Protein AF-A8G171-F1 (afdb_monomer_lite)

Sequence (192 aa):
MLGGDRKSQQGKEIKLNYDEIKEFIAPALIIIGWGILFLNAEKTATRNETRALCDKCIKSLEEIMKLVSNQHLTKPKRKSKAKLSQFIEQSISFHLTSIEINSKYIERKSCKTFVKQDNILELRQKSGQPDGYDDIQDLTLDMIEGIESSYTEKFGSTWYFLIPFPIQVTFWVSLWLLIYFYLGNKLYPFVT

Secondary structure (DSSP, 8-state):
---SHHHHHHHHHHHHHHHHHHHHHHHHHHHHHHHHHHHHHHHHHHHHHHHHHHHHHHHHHHHHHHHHHHHHH----HHHHHHHHHHHHHHHHHHHHHHHHHHHHHHHHHSS-SS-HHHHHHHHHHHT-TT-HHHHHHHHHHHHHHHHHHHHHHH--GGGTSS-HHHHHHHHHHHHHHHHHHHHHHH-----

Foldseek 3Di:
DPDPVPVVVVVVVLVVVVVVVCVPVVVVLVVVLVVVVVVVVLVVVLLVVLVVLLVLLLVLLVVLLVLLVVVVVDDDDPVVVVVSLVVSLVSNVVSLVSNVVSQVVSCVSLVDRQADVVLSVVLNVLSNPPPSSVVSNVSSVVSNVSNVVRSCVSPVPCPVVPAPPVRVSVVSVVVVVVVVVVVVCVSPVDDD

pLDDT: mean 74.3, std 13.35, range [39.47, 92.5]

Organism: Shewanella sediminis (strain HAW-EB3) (NCBI:txid425104)

Radius of gyration: 31.64 Å; chains: 1; bounding box: 68×25×104 Å

Structure (mmCIF, N/CA/C/O backbone):
data_AF-A8G171-F1
#
_entry.id   AF-A8G171-F1
#
loop_
_atom_site.group_PDB
_atom_site.id
_atom_site.type_symbol
_atom_site.label_atom_id
_atom_site.label_alt_id
_atom_site.label_comp_id
_atom_site.label_asym_id
_atom_site.label_entity_id
_atom_site.label_seq_id
_atom_site.pdbx_PDB_ins_code
_atom_site.Cartn_x
_atom_site.Cartn_y
_atom_site.Cartn_z
_atom_site.occupancy
_atom_site.B_iso_o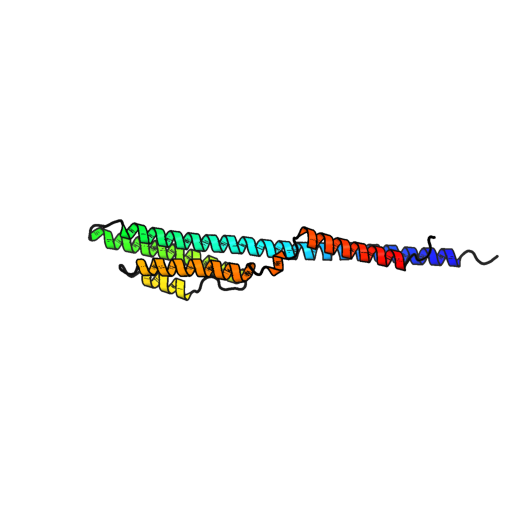r_equiv
_atom_site.auth_seq_id
_atom_site.auth_comp_id
_atom_site.auth_asym_id
_atom_site.auth_atom_id
_atom_site.pdbx_PDB_model_num
ATOM 1 N N . MET A 1 1 ? 45.429 5.996 -67.081 1.00 45.97 1 MET A N 1
ATOM 2 C CA . MET A 1 1 ? 45.492 6.091 -65.606 1.00 45.97 1 MET A CA 1
ATOM 3 C C . MET A 1 1 ? 44.344 6.970 -65.110 1.00 45.97 1 MET A C 1
ATOM 5 O O . MET A 1 1 ? 44.538 8.159 -64.953 1.00 45.97 1 MET A O 1
ATOM 9 N N . LEU A 1 2 ? 43.137 6.428 -64.931 1.00 52.00 2 LEU A N 1
ATOM 10 C CA . LEU A 1 2 ? 41.987 7.152 -64.356 1.00 52.00 2 LEU A CA 1
ATOM 11 C C . LEU A 1 2 ? 41.124 6.131 -63.600 1.00 52.00 2 LEU A C 1
ATOM 13 O O . LEU A 1 2 ? 40.151 5.611 -64.131 1.00 52.00 2 LEU A O 1
ATOM 17 N N . GLY A 1 3 ? 41.549 5.752 -62.395 1.00 47.69 3 GLY A N 1
ATOM 18 C CA . GLY A 1 3 ? 40.851 4.734 -61.594 1.00 47.69 3 GLY A CA 1
ATOM 19 C C . GLY A 1 3 ? 40.993 4.882 -60.077 1.00 47.69 3 GLY A C 1
ATOM 20 O O . GLY A 1 3 ? 40.512 4.019 -59.351 1.00 47.69 3 GLY A O 1
ATOM 21 N N . GLY A 1 4 ? 41.644 5.947 -59.591 1.00 51.09 4 GLY A N 1
ATOM 22 C CA . GLY A 1 4 ? 41.979 6.113 -58.170 1.00 51.09 4 GLY A CA 1
ATOM 23 C C . GLY A 1 4 ? 40.910 6.795 -57.307 1.00 51.09 4 GLY A C 1
ATOM 24 O O . GLY A 1 4 ? 40.805 6.480 -56.126 1.00 51.09 4 GLY A O 1
ATOM 25 N N . ASP A 1 5 ? 40.078 7.678 -57.869 1.00 55.09 5 ASP A N 1
ATOM 26 C CA . ASP A 1 5 ? 39.307 8.616 -57.032 1.00 55.09 5 ASP A CA 1
ATOM 27 C C . ASP A 1 5 ? 37.925 8.127 -56.580 1.00 55.09 5 ASP A C 1
ATOM 29 O O . ASP A 1 5 ? 37.478 8.477 -55.487 1.00 55.09 5 ASP A O 1
ATOM 33 N N . ARG A 1 6 ? 37.252 7.250 -57.341 1.00 50.81 6 ARG A N 1
ATOM 34 C CA . ARG A 1 6 ? 35.887 6.807 -56.978 1.00 50.81 6 ARG A CA 1
ATOM 35 C C . ARG A 1 6 ? 35.844 5.946 -55.713 1.00 50.81 6 ARG A C 1
ATOM 37 O O . ARG A 1 6 ? 34.914 6.081 -54.926 1.00 50.81 6 ARG A O 1
ATOM 44 N N . LYS A 1 7 ? 36.860 5.104 -55.476 1.00 51.41 7 LYS A N 1
ATOM 45 C CA . LYS A 1 7 ? 36.943 4.284 -54.250 1.00 51.41 7 LYS A CA 1
ATOM 46 C C . LYS A 1 7 ? 37.240 5.129 -53.003 1.00 51.41 7 LYS A C 1
ATOM 48 O O . LYS A 1 7 ? 36.746 4.814 -51.926 1.00 51.41 7 LYS A O 1
ATOM 53 N N . SER A 1 8 ? 38.007 6.212 -53.155 1.00 52.88 8 SER A N 1
ATOM 54 C CA . SER A 1 8 ? 38.337 7.150 -52.071 1.00 52.88 8 SER A CA 1
ATOM 55 C C . SER A 1 8 ? 37.134 8.012 -51.670 1.00 52.88 8 SER A C 1
ATOM 57 O O . SER A 1 8 ? 36.880 8.202 -50.481 1.00 52.88 8 SER A O 1
ATOM 59 N N . GLN A 1 9 ? 36.344 8.474 -52.647 1.00 53.41 9 GLN A N 1
ATOM 60 C CA . GLN A 1 9 ? 35.120 9.238 -52.387 1.00 53.41 9 GLN A CA 1
ATOM 61 C C . GLN A 1 9 ? 34.000 8.374 -51.793 1.00 53.41 9 GLN A C 1
ATOM 63 O O . GLN A 1 9 ? 33.434 8.770 -50.779 1.00 53.41 9 GLN A O 1
ATOM 68 N N . GLN A 1 10 ? 33.764 7.158 -52.307 1.00 53.03 10 GLN A N 1
ATOM 69 C CA . GLN A 1 10 ? 32.797 6.230 -51.698 1.00 53.03 10 GLN A CA 1
ATOM 70 C C . GLN A 1 10 ? 33.180 5.843 -50.262 1.00 53.03 10 GLN A C 1
ATOM 72 O O . GLN A 1 10 ? 32.325 5.823 -49.383 1.00 53.03 10 GLN A O 1
ATOM 77 N N . GLY A 1 11 ? 34.464 5.586 -49.985 1.00 52.44 11 GLY A N 1
ATOM 78 C CA . GLY A 1 11 ? 34.927 5.285 -48.625 1.00 52.44 11 GLY A CA 1
ATOM 79 C C . GLY A 1 11 ? 34.797 6.463 -47.649 1.00 52.44 11 GLY A C 1
ATOM 80 O O . GLY A 1 11 ? 34.595 6.244 -46.455 1.00 52.44 11 GLY A O 1
ATOM 81 N N . LYS A 1 12 ? 34.889 7.707 -48.140 1.00 54.50 12 LYS A N 1
ATOM 82 C CA . LYS A 1 12 ? 34.676 8.922 -47.338 1.00 54.50 12 LYS A CA 1
ATOM 83 C C . LYS A 1 12 ? 33.196 9.218 -47.101 1.00 54.50 12 LYS A C 1
ATOM 85 O O . LYS A 1 12 ? 32.850 9.525 -45.968 1.00 54.50 12 LYS A O 1
ATOM 90 N N . GLU A 1 13 ? 32.335 9.075 -48.108 1.00 54.38 13 GLU A N 1
ATOM 91 C CA . GLU A 1 13 ? 30.882 9.273 -47.960 1.00 54.38 13 GLU A CA 1
ATOM 92 C C . GLU A 1 13 ? 30.247 8.229 -47.031 1.00 54.38 13 GLU A C 1
ATOM 94 O O . GLU A 1 13 ? 29.431 8.577 -46.182 1.00 54.38 13 GLU A O 1
ATOM 99 N N . ILE A 1 14 ? 30.670 6.961 -47.119 1.00 57.12 14 ILE A N 1
ATOM 100 C CA . ILE A 1 14 ? 30.183 5.897 -46.224 1.00 57.12 14 ILE A CA 1
ATOM 101 C C . ILE A 1 14 ? 30.650 6.133 -44.777 1.00 57.12 14 ILE A C 1
ATOM 103 O O . ILE A 1 14 ? 29.886 5.895 -43.843 1.00 57.12 14 ILE A O 1
ATOM 107 N N . LYS A 1 15 ? 31.880 6.632 -44.573 1.00 54.62 15 LYS A N 1
ATOM 108 C CA . LYS A 1 15 ? 32.378 7.002 -43.236 1.00 54.62 15 LYS A CA 1
ATOM 109 C C . LYS A 1 15 ? 31.647 8.209 -42.646 1.00 54.62 15 LYS A C 1
ATOM 111 O O . LYS A 1 15 ? 31.277 8.142 -41.481 1.00 54.62 15 LYS A O 1
ATOM 116 N N . LEU A 1 16 ? 31.407 9.259 -43.438 1.00 55.91 16 LEU A N 1
ATOM 117 C CA . LEU A 1 16 ? 30.698 10.460 -42.974 1.00 55.91 16 LEU A CA 1
ATOM 118 C C . LEU A 1 16 ? 29.277 10.121 -42.498 1.00 55.91 16 LEU A C 1
ATOM 120 O O . LEU A 1 16 ? 28.868 10.524 -41.417 1.00 55.91 16 LEU A O 1
ATOM 124 N N . ASN A 1 17 ? 28.565 9.300 -43.272 1.00 61.34 17 ASN A N 1
ATOM 125 C CA . ASN A 1 17 ? 27.198 8.889 -42.956 1.00 61.34 17 ASN A CA 1
ATOM 126 C C . ASN A 1 17 ? 27.141 7.982 -41.704 1.00 61.34 17 ASN A C 1
ATOM 128 O O . ASN A 1 17 ? 26.194 8.032 -40.927 1.00 61.34 17 ASN A O 1
ATOM 132 N N . TYR A 1 18 ? 28.179 7.172 -41.458 1.00 58.66 18 TYR A N 1
ATOM 133 C CA . TYR A 1 18 ? 28.278 6.353 -40.245 1.00 58.66 18 TYR A CA 1
ATOM 134 C C . TYR A 1 18 ? 28.511 7.185 -38.981 1.00 58.66 18 TYR A C 1
ATOM 136 O O . TYR A 1 18 ? 27.894 6.897 -37.955 1.00 58.66 18 TYR A O 1
ATOM 144 N N . ASP A 1 19 ? 29.385 8.191 -39.039 1.00 63.91 19 ASP A N 1
ATOM 145 C CA . ASP A 1 19 ? 29.657 9.048 -37.885 1.00 63.91 19 ASP A CA 1
ATOM 146 C C . ASP A 1 19 ? 28.405 9.859 -37.508 1.00 63.91 19 ASP A C 1
ATOM 148 O O . ASP A 1 19 ? 28.035 9.882 -36.336 1.00 63.91 19 ASP A O 1
ATOM 152 N N . GLU A 1 20 ? 27.653 10.364 -38.493 1.00 64.56 20 GLU A N 1
ATOM 153 C CA . GLU A 1 20 ? 26.364 11.042 -38.274 1.00 64.56 20 GLU A CA 1
ATOM 154 C C . GLU A 1 20 ? 25.289 10.103 -37.690 1.00 64.56 20 GLU A C 1
ATOM 156 O O . GLU A 1 20 ? 24.604 10.442 -36.721 1.00 64.56 20 GLU A O 1
ATOM 161 N N . ILE A 1 21 ? 25.159 8.881 -38.221 1.00 63.94 21 ILE A N 1
ATOM 162 C CA . ILE A 1 21 ? 24.212 7.880 -37.705 1.00 63.94 21 ILE A CA 1
ATOM 163 C C . ILE A 1 21 ? 24.594 7.447 -36.281 1.00 63.94 21 ILE A C 1
ATOM 165 O O . ILE A 1 21 ? 23.722 7.282 -35.427 1.00 63.94 21 ILE A O 1
ATOM 169 N N . LYS A 1 22 ? 25.886 7.274 -35.990 1.00 63.81 22 LYS A N 1
ATOM 170 C CA . LYS A 1 22 ? 26.386 6.906 -34.660 1.00 63.81 22 LYS A CA 1
ATOM 171 C C . LYS A 1 22 ? 26.159 8.028 -33.647 1.00 63.81 22 LYS A C 1
ATOM 173 O O . LYS A 1 22 ? 25.757 7.739 -32.517 1.00 63.81 22 LYS A O 1
ATOM 178 N N . GLU A 1 23 ? 26.368 9.278 -34.053 1.00 71.12 23 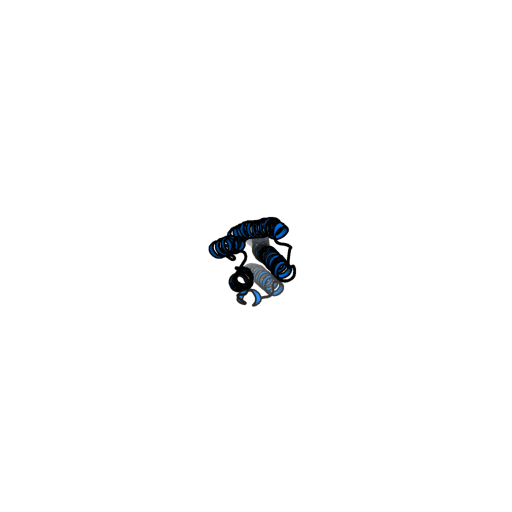GLU A N 1
ATOM 179 C CA . GLU A 1 23 ? 26.082 10.464 -33.243 1.00 71.12 23 GLU A CA 1
ATOM 180 C C . GLU A 1 23 ? 24.593 10.619 -32.929 1.00 71.12 23 GLU A C 1
ATOM 182 O O . GLU A 1 23 ? 24.265 11.148 -31.874 1.00 71.12 23 GLU A O 1
ATOM 187 N N . PHE A 1 24 ? 23.689 10.105 -33.770 1.00 69.94 24 PHE A N 1
ATOM 188 C CA . PHE A 1 24 ? 22.246 10.182 -33.521 1.00 69.94 24 PHE A CA 1
ATOM 189 C C . PHE A 1 24 ? 21.679 8.968 -32.775 1.00 69.94 24 PHE A C 1
ATOM 191 O O . PHE A 1 24 ? 20.837 9.101 -31.881 1.00 69.94 24 PHE A O 1
ATOM 198 N N . ILE A 1 25 ? 22.150 7.765 -33.112 1.00 72.56 25 ILE A N 1
ATOM 199 C CA . ILE A 1 25 ? 21.674 6.519 -32.507 1.00 72.56 25 ILE A CA 1
ATOM 200 C C . ILE A 1 25 ? 22.140 6.418 -31.055 1.00 72.56 25 ILE A C 1
ATOM 202 O O . ILE A 1 25 ? 21.338 6.068 -30.193 1.00 72.56 25 ILE A O 1
ATOM 206 N N . ALA A 1 26 ? 23.399 6.742 -30.744 1.00 70.06 26 ALA A N 1
ATOM 207 C CA . ALA A 1 26 ? 23.907 6.570 -29.383 1.00 70.06 26 ALA A CA 1
ATOM 208 C C . ALA A 1 26 ? 23.136 7.411 -28.334 1.00 70.06 26 ALA A C 1
ATOM 210 O O . ALA A 1 26 ? 22.714 6.834 -27.329 1.00 70.06 26 ALA A O 1
ATOM 211 N N . PRO A 1 27 ? 22.842 8.710 -28.547 1.00 76.94 27 PRO A N 1
ATOM 212 C CA . PRO A 1 27 ? 22.003 9.488 -27.634 1.00 76.94 27 PRO A CA 1
ATOM 213 C C . PRO A 1 27 ? 20.561 8.984 -27.562 1.00 76.94 27 PRO A C 1
ATOM 215 O O . PRO A 1 27 ? 19.995 8.922 -26.471 1.00 76.94 27 PRO A O 1
ATOM 218 N N . ALA A 1 28 ? 19.967 8.574 -28.689 1.00 73.31 28 ALA A N 1
ATOM 219 C CA . ALA A 1 28 ? 18.609 8.031 -28.706 1.00 73.31 28 ALA A CA 1
ATOM 220 C C . ALA A 1 28 ? 18.501 6.746 -27.866 1.00 73.31 28 ALA A C 1
ATOM 222 O O . ALA A 1 28 ? 17.562 6.581 -27.087 1.00 73.31 28 ALA A O 1
ATOM 223 N N . LEU A 1 29 ? 19.503 5.869 -27.956 1.00 71.00 29 LEU A N 1
ATOM 224 C CA . LEU A 1 29 ? 19.595 4.656 -27.146 1.00 71.00 29 LEU A CA 1
ATOM 225 C C . LEU A 1 29 ? 19.759 4.957 -25.659 1.00 71.00 29 LEU A C 1
ATOM 227 O O . LEU A 1 29 ? 19.143 4.289 -24.830 1.00 71.00 29 LEU A O 1
ATOM 231 N N . ILE A 1 30 ? 20.550 5.975 -25.317 1.00 77.88 30 ILE A N 1
ATOM 232 C CA . ILE A 1 30 ? 20.707 6.428 -23.933 1.00 77.88 30 ILE A CA 1
ATOM 233 C C . ILE A 1 30 ? 19.356 6.905 -23.388 1.00 77.88 30 ILE A C 1
ATOM 235 O O . ILE A 1 30 ? 18.944 6.457 -22.320 1.00 77.88 30 ILE A O 1
ATOM 239 N N . ILE A 1 31 ? 18.627 7.742 -24.133 1.00 79.88 31 ILE A N 1
ATOM 240 C CA . ILE A 1 31 ? 17.308 8.247 -23.721 1.00 79.88 31 ILE A CA 1
ATOM 241 C C . ILE A 1 31 ? 16.318 7.092 -23.512 1.00 79.88 31 ILE A C 1
ATOM 243 O O . ILE A 1 31 ? 15.641 7.044 -22.485 1.00 79.88 31 ILE A O 1
ATOM 247 N N . ILE A 1 32 ? 16.263 6.132 -24.441 1.00 76.94 32 ILE A N 1
ATOM 248 C CA . ILE A 1 32 ? 15.368 4.968 -24.336 1.00 76.94 32 ILE A CA 1
ATOM 249 C C . ILE A 1 32 ? 15.756 4.080 -23.144 1.00 76.94 32 ILE A C 1
ATOM 251 O O . ILE A 1 32 ? 14.887 3.674 -22.371 1.00 76.94 32 ILE A O 1
ATOM 255 N N . GLY A 1 33 ? 17.050 3.804 -22.960 1.00 74.62 33 GLY A N 1
ATOM 256 C CA . GLY A 1 33 ? 17.556 2.992 -21.853 1.00 74.62 33 GLY A CA 1
ATOM 257 C C . GLY A 1 33 ? 17.225 3.598 -20.489 1.00 74.62 33 GLY A C 1
ATOM 258 O O . GLY A 1 33 ? 16.696 2.906 -19.616 1.00 74.62 33 GLY A O 1
ATOM 259 N N . TRP A 1 34 ? 17.447 4.905 -20.325 1.00 80.56 34 TRP A N 1
ATOM 260 C CA . TRP A 1 34 ? 17.043 5.622 -19.117 1.00 80.56 34 TRP A CA 1
ATOM 261 C C . TRP A 1 34 ? 15.528 5.628 -18.939 1.00 80.56 34 TRP A C 1
ATOM 263 O O . TRP A 1 34 ? 15.067 5.389 -17.829 1.00 80.56 34 TRP A O 1
ATOM 273 N N . GLY A 1 35 ? 14.748 5.814 -20.007 1.00 74.94 35 GLY A N 1
ATOM 274 C CA . GLY A 1 35 ? 13.286 5.753 -19.944 1.00 74.94 35 GLY A CA 1
ATOM 275 C C . GLY A 1 35 ? 12.775 4.427 -19.373 1.00 74.94 35 GLY A C 1
ATOM 276 O O . GLY A 1 35 ? 11.935 4.419 -18.475 1.00 74.94 35 GLY A O 1
ATOM 277 N N . ILE A 1 36 ? 13.336 3.298 -19.816 1.00 76.69 36 ILE A N 1
ATOM 278 C CA . ILE A 1 36 ? 12.984 1.969 -19.291 1.00 76.69 36 ILE A CA 1
ATOM 279 C C . ILE A 1 36 ? 13.379 1.833 -17.813 1.00 76.69 36 ILE A C 1
ATOM 281 O O . ILE A 1 36 ? 12.602 1.303 -17.014 1.00 76.69 36 ILE A O 1
ATOM 285 N N . LEU A 1 37 ? 14.567 2.310 -17.427 1.00 77.06 37 LEU A N 1
ATOM 286 C CA . LEU A 1 37 ? 15.011 2.288 -16.030 1.00 77.06 37 LEU A CA 1
ATOM 287 C C . LEU A 1 37 ? 14.104 3.142 -15.134 1.00 77.06 37 LEU A C 1
ATOM 289 O O . LEU A 1 37 ? 13.674 2.662 -14.086 1.00 77.06 37 LEU A O 1
ATOM 293 N N . PHE A 1 38 ? 13.759 4.357 -15.566 1.00 79.06 38 PHE A N 1
ATOM 294 C CA . PHE A 1 38 ? 12.867 5.260 -14.839 1.00 79.06 38 PHE A CA 1
ATOM 295 C C . PHE A 1 38 ? 11.478 4.655 -14.646 1.00 79.06 38 PHE A C 1
ATOM 297 O O . PHE A 1 38 ? 10.998 4.617 -13.518 1.00 79.06 38 PHE A O 1
ATOM 304 N N . LEU A 1 39 ? 10.869 4.093 -15.695 1.00 74.75 39 LEU A N 1
ATOM 305 C CA . LEU A 1 39 ? 9.547 3.463 -15.592 1.00 74.75 39 LEU A CA 1
ATOM 306 C C . LEU A 1 39 ? 9.530 2.288 -14.602 1.00 74.75 39 LEU A C 1
ATOM 308 O O . LEU A 1 39 ? 8.544 2.076 -13.896 1.00 74.75 39 LEU A O 1
ATOM 312 N N . ASN A 1 40 ? 10.608 1.506 -14.536 1.00 75.19 40 ASN A N 1
ATOM 313 C CA . ASN A 1 40 ? 10.711 0.392 -13.590 1.00 75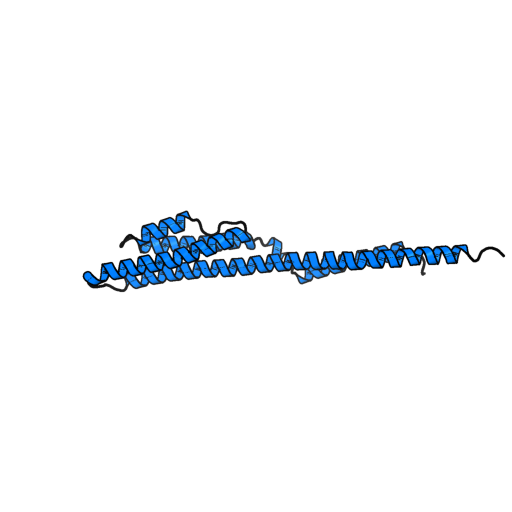.19 40 ASN A CA 1
ATOM 314 C C . ASN A 1 40 ? 10.994 0.859 -12.156 1.00 75.19 40 ASN A C 1
ATOM 316 O O . ASN A 1 40 ? 10.422 0.317 -11.203 1.00 75.19 40 ASN A O 1
ATOM 320 N N . ALA A 1 41 ? 11.847 1.873 -11.998 1.00 79.25 41 ALA A N 1
ATOM 321 C CA . ALA A 1 41 ? 12.121 2.493 -10.709 1.00 79.25 41 ALA A CA 1
ATOM 322 C C . ALA A 1 41 ? 10.853 3.134 -10.128 1.00 79.25 41 ALA A C 1
ATOM 324 O O . ALA A 1 41 ? 10.523 2.886 -8.970 1.00 79.25 41 ALA A O 1
ATOM 325 N N . GLU A 1 42 ? 10.100 3.871 -10.947 1.00 80.00 42 GLU A N 1
ATOM 326 C CA . GLU A 1 42 ? 8.837 4.502 -10.569 1.00 80.00 42 GLU A CA 1
ATOM 327 C C . GLU A 1 42 ? 7.807 3.460 -10.125 1.00 80.00 42 GLU A C 1
ATOM 329 O O . GLU A 1 42 ? 7.284 3.559 -9.019 1.00 80.00 42 GLU A O 1
ATOM 334 N N . LYS A 1 43 ? 7.601 2.385 -10.898 1.00 78.31 43 LYS A N 1
ATOM 335 C CA . LYS A 1 43 ? 6.705 1.280 -10.505 1.00 78.31 43 LYS A CA 1
ATOM 336 C C . LYS A 1 43 ? 7.081 0.661 -9.158 1.00 78.31 43 LYS A C 1
ATOM 338 O O . LYS A 1 43 ? 6.209 0.387 -8.331 1.00 78.31 43 LYS A O 1
ATOM 343 N N . THR A 1 44 ? 8.374 0.433 -8.931 1.00 81.81 44 THR A N 1
ATOM 344 C CA . THR A 1 44 ? 8.872 -0.140 -7.672 1.00 81.81 44 THR A CA 1
ATOM 345 C C . THR A 1 44 ? 8.664 0.828 -6.509 1.00 81.81 44 THR A C 1
ATOM 347 O O . THR A 1 44 ? 8.225 0.413 -5.435 1.00 81.81 44 THR A O 1
ATOM 350 N N . ALA A 1 45 ? 8.922 2.119 -6.731 1.00 83.62 45 ALA A N 1
ATOM 351 C CA . ALA A 1 45 ? 8.681 3.169 -5.753 1.00 83.62 45 ALA A CA 1
ATOM 352 C C . ALA A 1 45 ? 7.192 3.261 -5.393 1.00 83.62 45 ALA A C 1
ATOM 354 O O . ALA A 1 45 ? 6.859 3.195 -4.212 1.00 83.62 45 ALA A O 1
ATOM 355 N N . THR A 1 46 ? 6.293 3.296 -6.385 1.00 84.88 46 THR A N 1
ATOM 356 C CA . THR A 1 46 ? 4.839 3.308 -6.164 1.00 84.88 46 THR A CA 1
ATOM 357 C C . THR A 1 46 ? 4.387 2.100 -5.351 1.00 84.88 46 THR A C 1
ATOM 359 O O . THR A 1 46 ? 3.586 2.257 -4.430 1.00 84.88 46 THR A O 1
ATOM 362 N N . ARG A 1 47 ? 4.910 0.899 -5.636 1.00 85.44 47 ARG A N 1
ATOM 363 C CA . ARG A 1 47 ? 4.588 -0.313 -4.867 1.00 85.44 47 ARG A CA 1
ATOM 364 C C . ARG A 1 47 ? 5.021 -0.187 -3.407 1.00 85.44 47 ARG A C 1
ATOM 366 O O . ARG A 1 47 ? 4.210 -0.408 -2.512 1.00 85.44 47 ARG A O 1
ATOM 373 N N . ASN A 1 48 ? 6.283 0.166 -3.170 1.00 87.19 48 ASN A N 1
ATOM 374 C CA . ASN A 1 48 ? 6.841 0.252 -1.819 1.00 87.19 48 ASN A CA 1
ATOM 375 C C . ASN A 1 48 ? 6.155 1.346 -0.994 1.00 87.19 48 ASN A C 1
ATOM 377 O O . ASN A 1 48 ? 5.838 1.145 0.174 1.00 87.19 48 ASN A O 1
ATOM 381 N N . GLU A 1 49 ? 5.882 2.489 -1.613 1.00 87.69 49 GLU A N 1
ATOM 382 C CA . GLU A 1 49 ? 5.164 3.584 -0.978 1.00 87.69 49 GLU A CA 1
ATOM 383 C C . GLU A 1 49 ? 3.714 3.203 -0.662 1.00 87.69 49 GLU A C 1
ATOM 385 O O . GLU A 1 49 ? 3.244 3.440 0.450 1.00 87.69 49 GLU A O 1
ATOM 390 N N . THR A 1 50 ? 3.023 2.548 -1.602 1.00 88.00 50 THR A N 1
ATOM 391 C CA . THR A 1 50 ? 1.662 2.049 -1.369 1.00 88.00 50 THR A CA 1
ATOM 392 C C . THR A 1 50 ? 1.642 1.040 -0.224 1.00 88.00 50 THR A C 1
ATOM 394 O O . THR A 1 50 ? 0.768 1.128 0.635 1.00 88.00 50 THR A O 1
ATOM 397 N N . ARG A 1 51 ? 2.628 0.131 -0.147 1.00 91.06 51 ARG A N 1
ATOM 398 C CA . ARG A 1 51 ? 2.756 -0.810 0.977 1.00 91.06 51 ARG A CA 1
ATOM 399 C C . ARG A 1 51 ? 2.939 -0.080 2.301 1.00 91.06 51 ARG A C 1
ATOM 401 O O . ARG A 1 51 ? 2.193 -0.345 3.234 1.00 91.06 51 ARG A O 1
ATOM 408 N N . ALA A 1 52 ? 3.856 0.885 2.355 1.00 90.81 52 ALA A N 1
ATOM 409 C CA . ALA A 1 52 ? 4.107 1.662 3.564 1.00 90.81 52 ALA A CA 1
ATOM 410 C C . ALA A 1 52 ? 2.855 2.416 4.049 1.00 90.81 52 ALA A C 1
ATOM 412 O O . ALA A 1 52 ? 2.647 2.573 5.251 1.00 90.81 52 ALA A O 1
ATOM 413 N N . LEU A 1 53 ? 2.006 2.886 3.132 1.00 89.44 53 LEU A N 1
ATOM 414 C CA . LEU A 1 53 ? 0.730 3.520 3.472 1.00 89.44 53 LEU A CA 1
ATOM 415 C C . LEU A 1 53 ? -0.327 2.510 3.932 1.00 89.44 53 LEU A C 1
ATOM 417 O O . LEU A 1 53 ? -1.064 2.808 4.872 1.00 89.44 53 LEU A O 1
ATOM 421 N N . CYS A 1 54 ? -0.383 1.324 3.320 1.00 89.81 54 CYS A N 1
ATOM 422 C CA . CYS A 1 54 ? -1.242 0.230 3.779 1.00 89.81 54 CYS A CA 1
ATOM 423 C C . CYS A 1 54 ? -0.869 -0.183 5.208 1.00 89.81 54 CYS A C 1
ATOM 425 O O . CYS A 1 54 ? -1.738 -0.215 6.074 1.00 89.81 54 CYS A O 1
ATOM 427 N N . ASP A 1 55 ? 0.422 -0.380 5.484 1.00 91.44 55 ASP A N 1
ATOM 428 C CA . ASP A 1 55 ? 0.920 -0.743 6.815 1.00 91.44 55 ASP A CA 1
ATOM 429 C C . ASP A 1 55 ? 0.594 0.347 7.858 1.00 91.44 55 ASP A C 1
ATOM 431 O O . ASP A 1 55 ? 0.238 0.040 8.994 1.00 91.44 55 ASP A O 1
ATOM 435 N N . LYS A 1 56 ? 0.634 1.637 7.484 1.00 90.62 56 LYS A N 1
ATOM 436 C CA . LYS A 1 56 ? 0.182 2.741 8.358 1.00 90.62 56 LYS A CA 1
ATOM 437 C C . LYS A 1 56 ? -1.316 2.680 8.669 1.00 90.62 56 LYS A C 1
ATOM 439 O O . LYS A 1 56 ? -1.711 2.993 9.795 1.00 90.62 56 LYS A O 1
ATOM 444 N N . CYS A 1 57 ? -2.144 2.308 7.691 1.00 89.00 57 CYS A N 1
ATOM 445 C CA . CYS A 1 57 ? -3.583 2.133 7.896 1.00 89.00 57 CYS A CA 1
ATOM 446 C C . CYS A 1 57 ? -3.854 0.945 8.822 1.00 89.00 57 CYS A C 1
ATOM 448 O O . CYS A 1 57 ? -4.568 1.111 9.805 1.00 89.00 57 CYS A O 1
ATOM 450 N N . ILE A 1 58 ? -3.218 -0.202 8.563 1.00 92.06 58 ILE A N 1
ATOM 451 C CA . ILE A 1 58 ? -3.315 -1.409 9.399 1.00 92.06 58 ILE A CA 1
ATOM 452 C C . ILE A 1 58 ? -2.886 -1.099 10.832 1.00 92.06 58 ILE A C 1
ATOM 454 O O . ILE A 1 58 ? -3.623 -1.380 11.767 1.00 92.06 58 ILE A O 1
ATOM 458 N N . LYS A 1 59 ? -1.761 -0.406 11.024 1.00 92.50 59 LYS A N 1
ATOM 459 C CA . LYS A 1 59 ? -1.314 -0.004 12.362 1.00 92.50 59 LYS A CA 1
ATOM 460 C C . LYS A 1 59 ? -2.324 0.899 13.081 1.00 92.50 59 LYS A C 1
ATOM 462 O O . LYS A 1 59 ? -2.534 0.749 14.280 1.00 92.50 59 LYS A O 1
ATOM 467 N N . SER A 1 60 ? -2.964 1.823 12.362 1.00 89.62 60 SER A N 1
ATOM 468 C CA . SER A 1 60 ? -4.009 2.683 12.942 1.00 89.62 60 SER A CA 1
ATOM 469 C C . SER A 1 60 ? -5.258 1.875 13.327 1.00 89.62 60 SER A C 1
ATOM 471 O O . SER A 1 60 ? -5.873 2.153 14.352 1.00 89.62 60 SER A O 1
ATOM 473 N N . LEU A 1 61 ? -5.611 0.858 12.536 1.00 89.56 61 LEU A N 1
ATOM 474 C CA . LEU A 1 61 ? -6.686 -0.096 12.828 1.00 89.56 61 LEU A CA 1
ATOM 475 C C . LEU A 1 61 ? -6.347 -0.962 14.062 1.00 89.56 61 LEU A C 1
ATOM 477 O O . LEU A 1 61 ? -7.158 -1.085 14.976 1.00 89.56 61 LEU A O 1
ATOM 481 N N . GLU A 1 62 ? -5.118 -1.466 14.176 1.00 89.75 62 GLU A N 1
ATOM 482 C CA . GLU A 1 62 ? -4.648 -2.184 15.371 1.00 89.75 62 GLU A CA 1
ATOM 483 C C . GLU A 1 62 ? -4.670 -1.313 16.638 1.00 89.75 62 GLU A C 1
ATOM 485 O O . GLU A 1 62 ? -4.951 -1.799 17.736 1.00 89.75 62 GLU A O 1
ATOM 490 N N . GLU A 1 63 ? -4.356 -0.020 16.514 1.00 88.56 63 GLU A N 1
ATOM 491 C CA . GLU A 1 63 ? -4.455 0.940 17.618 1.00 88.56 63 GLU A CA 1
ATOM 492 C C . GLU A 1 63 ? -5.915 1.128 18.061 1.00 88.56 63 GLU A C 1
ATOM 494 O O . GLU A 1 63 ? -6.180 1.114 19.265 1.00 88.56 63 GLU A O 1
ATOM 499 N N . ILE A 1 64 ? -6.869 1.185 17.121 1.00 85.88 64 ILE A N 1
ATOM 500 C CA . ILE A 1 64 ? -8.311 1.185 17.425 1.00 85.88 64 ILE A CA 1
ATOM 501 C C . ILE A 1 64 ? -8.700 -0.086 18.197 1.00 85.88 64 ILE A C 1
ATOM 503 O O . ILE A 1 64 ? -9.307 0.018 19.264 1.00 85.88 64 ILE A O 1
ATOM 507 N N . MET A 1 65 ? -8.292 -1.274 17.736 1.00 85.62 65 MET A N 1
ATOM 508 C CA . MET A 1 65 ? -8.576 -2.536 18.439 1.00 85.62 65 MET A CA 1
ATOM 509 C C . MET A 1 65 ? -8.005 -2.553 19.860 1.00 85.62 65 MET A C 1
ATOM 511 O O . MET A 1 65 ? -8.682 -2.965 20.803 1.00 85.62 65 MET A O 1
ATOM 515 N N . LYS A 1 66 ? -6.768 -2.077 20.050 1.00 86.12 66 LYS A N 1
ATOM 516 C CA . LYS A 1 66 ? -6.140 -1.996 21.381 1.00 86.12 66 LYS A CA 1
ATOM 517 C C . LYS A 1 66 ? -6.897 -1.053 22.311 1.00 86.12 66 LYS A C 1
ATOM 519 O O . LYS A 1 66 ? -7.064 -1.372 23.488 1.00 86.12 66 LYS A O 1
ATOM 524 N N . LEU A 1 67 ? -7.350 0.097 21.809 1.00 82.44 67 LEU A N 1
ATOM 525 C CA . LEU A 1 67 ? -8.133 1.060 22.590 1.00 82.44 67 LEU A CA 1
ATOM 526 C C . LEU A 1 67 ? -9.453 0.450 23.071 1.00 82.44 67 LEU A C 1
ATOM 528 O O . LEU A 1 67 ? -9.809 0.613 24.238 1.00 82.44 67 LEU A O 1
ATOM 532 N N . VAL A 1 68 ? -10.129 -0.294 22.197 1.00 80.69 68 VAL A N 1
ATOM 533 C CA . VAL A 1 68 ? -11.389 -0.979 22.503 1.00 80.69 68 VAL A CA 1
ATOM 534 C C . VAL A 1 68 ? -11.182 -2.136 23.493 1.00 80.69 68 VAL A C 1
ATOM 536 O O . VAL A 1 68 ? -11.849 -2.204 24.528 1.00 80.69 68 VAL A O 1
ATOM 539 N N . SER A 1 69 ? -10.185 -2.992 23.257 1.00 77.75 69 SER A N 1
ATOM 540 C CA . SER A 1 69 ? -9.878 -4.147 24.113 1.00 77.75 69 SER A CA 1
ATOM 541 C C . SER A 1 69 ? -9.467 -3.745 25.540 1.00 77.75 69 SER A C 1
ATOM 543 O O . SER A 1 69 ? -9.927 -4.322 26.529 1.00 77.75 69 SER A O 1
ATOM 545 N N . ASN A 1 70 ? -8.668 -2.681 25.683 1.00 72.38 70 ASN A N 1
ATOM 546 C CA . ASN A 1 70 ? -8.273 -2.151 26.994 1.00 72.38 70 ASN A CA 1
ATOM 547 C C . ASN A 1 70 ? -9.466 -1.625 27.811 1.00 72.38 70 ASN A C 1
ATOM 549 O O . ASN A 1 70 ? -9.410 -1.575 29.048 1.00 72.38 70 ASN A O 1
ATOM 553 N N . GLN A 1 71 ? -10.557 -1.255 27.141 1.00 65.50 71 GLN A N 1
ATOM 554 C CA . GLN A 1 71 ? -11.769 -0.790 27.796 1.00 65.50 71 GLN A CA 1
ATOM 555 C C . GLN A 1 71 ? -12.626 -1.936 28.347 1.00 65.50 71 GLN A C 1
ATOM 557 O O . GLN A 1 71 ? -13.198 -1.788 29.426 1.00 65.50 71 GLN A O 1
ATOM 562 N N . HIS A 1 72 ? -12.640 -3.100 27.687 1.00 56.09 72 HIS A N 1
ATOM 563 C CA . HIS A 1 72 ? -13.260 -4.317 28.231 1.00 56.09 72 HIS A CA 1
ATOM 564 C C . HIS A 1 72 ? -12.634 -4.742 29.570 1.00 56.09 72 HIS A C 1
ATOM 566 O O . HIS A 1 72 ? -13.318 -5.274 30.448 1.00 56.09 72 HIS A O 1
ATOM 572 N N . LEU A 1 73 ? -11.337 -4.473 29.757 1.00 54.06 73 LEU A N 1
ATOM 573 C CA . LEU A 1 73 ? -10.584 -4.864 30.953 1.00 54.06 73 LEU A CA 1
ATOM 574 C C . LEU A 1 73 ? -10.728 -3.881 32.123 1.00 54.06 73 LEU A C 1
ATOM 576 O O . LEU A 1 73 ? -10.599 -4.270 33.286 1.00 54.06 73 LEU A O 1
ATOM 580 N N . THR A 1 74 ? -11.016 -2.606 31.855 1.00 56.44 74 THR A N 1
ATOM 581 C CA . THR A 1 74 ? -11.167 -1.592 32.902 1.00 56.44 74 THR A CA 1
ATOM 582 C C . THR A 1 74 ? -12.647 -1.368 33.207 1.00 56.44 74 THR A C 1
ATOM 584 O O . THR A 1 74 ? -13.400 -0.897 32.369 1.00 56.44 74 THR A O 1
ATOM 587 N N . LYS A 1 75 ? -13.099 -1.681 34.434 1.00 54.44 75 LYS A N 1
ATOM 588 C CA . LYS A 1 75 ? -14.450 -1.336 34.932 1.00 54.44 75 LYS A CA 1
ATOM 589 C C . LYS A 1 75 ? -14.434 0.042 35.619 1.00 54.44 75 LYS A C 1
ATOM 591 O O . LYS A 1 75 ? -14.223 0.111 36.831 1.00 54.44 75 LYS A O 1
ATOM 596 N N . PRO A 1 76 ? -14.664 1.164 34.915 1.00 53.75 76 PRO A N 1
ATOM 597 C CA . PRO A 1 76 ? -14.699 2.486 35.536 1.00 53.75 76 PRO A CA 1
ATOM 598 C C . PRO A 1 76 ? -15.939 2.689 36.427 1.00 53.75 76 PRO A C 1
ATOM 600 O O . PRO A 1 76 ? -17.051 2.245 36.118 1.00 53.75 76 PRO A O 1
ATOM 603 N N . LYS A 1 77 ? -15.764 3.452 37.517 1.00 54.16 77 LYS A N 1
ATOM 604 C CA . LYS A 1 77 ? -16.861 3.979 38.354 1.00 54.16 77 LYS A CA 1
ATOM 605 C C . LYS A 1 77 ? -17.803 4.848 37.498 1.00 54.16 77 LYS A C 1
ATOM 607 O O . LYS A 1 77 ? -17.335 5.648 36.693 1.00 54.16 77 LYS A O 1
ATOM 612 N N . ARG A 1 78 ? -19.129 4.752 37.704 1.00 52.59 78 ARG A N 1
ATOM 613 C CA . ARG A 1 78 ? -20.201 5.360 36.866 1.00 52.59 78 ARG A CA 1
ATOM 614 C C . ARG A 1 78 ? -19.967 6.811 36.391 1.00 52.59 78 ARG A C 1
ATOM 616 O O . ARG A 1 78 ? -20.294 7.111 35.252 1.00 52.59 78 ARG A O 1
ATOM 623 N N . LYS A 1 79 ? -19.379 7.699 37.204 1.00 50.47 79 LYS A N 1
ATOM 624 C CA . LYS A 1 79 ? -19.114 9.111 36.827 1.00 50.47 79 LYS A CA 1
ATOM 625 C C . LYS A 1 79 ? -17.895 9.308 35.905 1.00 50.47 79 LYS A C 1
ATOM 627 O O . LYS A 1 79 ? -17.788 10.334 35.247 1.00 50.47 79 LYS A O 1
ATOM 632 N N . SER A 1 80 ? -16.993 8.329 35.843 1.00 60.47 80 SER A N 1
ATOM 633 C CA . SER A 1 80 ? -15.813 8.307 34.965 1.00 60.47 80 SER A CA 1
ATOM 634 C C . SER A 1 80 ? -16.099 7.667 33.601 1.00 60.47 80 SER A C 1
ATOM 636 O O . SER A 1 80 ? -15.288 7.831 32.695 1.00 60.47 80 SER A O 1
ATOM 638 N N . LYS A 1 81 ? -17.238 6.975 33.434 1.00 62.12 81 LYS A N 1
ATOM 639 C CA . LYS A 1 81 ? -17.610 6.302 32.178 1.00 62.12 81 LYS A CA 1
ATOM 640 C C . LYS A 1 81 ? -17.828 7.270 31.017 1.00 62.12 81 LYS A C 1
ATOM 642 O O . LYS A 1 81 ? -17.259 7.050 29.961 1.00 62.12 81 LYS A O 1
ATOM 647 N N . ALA A 1 82 ? -18.575 8.354 31.234 1.00 65.69 82 ALA A N 1
ATOM 648 C CA . ALA A 1 82 ? -18.916 9.303 30.169 1.00 65.69 82 ALA A CA 1
ATOM 649 C C . ALA A 1 82 ? -17.697 10.077 29.631 1.00 65.69 82 ALA A C 1
ATOM 651 O O . ALA A 1 82 ? -17.556 10.264 28.430 1.00 65.69 82 ALA A O 1
ATOM 652 N N . LYS A 1 83 ? -16.773 10.491 30.510 1.00 69.94 83 LYS A N 1
ATOM 653 C CA . LYS A 1 83 ? -15.525 11.148 30.080 1.00 69.94 83 LYS A CA 1
ATOM 654 C C . LYS A 1 83 ? -14.590 10.185 29.344 1.00 69.94 83 LYS A C 1
ATOM 656 O O . LYS A 1 83 ? -13.918 10.590 28.404 1.00 69.94 83 LYS A O 1
ATOM 661 N N . LEU A 1 84 ? -14.547 8.924 29.776 1.00 68.62 84 LEU A N 1
ATOM 662 C CA . LEU A 1 84 ? -13.723 7.895 29.148 1.00 68.62 84 LEU A CA 1
ATOM 663 C C . LEU A 1 84 ? -14.272 7.491 27.772 1.00 68.62 84 LEU A C 1
ATOM 665 O O . LEU A 1 84 ? -13.489 7.370 26.837 1.00 68.62 84 LEU A O 1
ATOM 669 N N . SER A 1 85 ? -15.594 7.334 27.630 1.00 69.12 85 SER A N 1
ATOM 670 C CA . SER A 1 85 ? -16.215 7.026 26.334 1.00 69.12 85 SER A CA 1
ATOM 671 C C . SER A 1 85 ? -15.987 8.152 25.329 1.00 69.12 85 SER A C 1
ATOM 673 O O . SER A 1 85 ? -15.582 7.886 24.206 1.00 69.12 85 SER A O 1
ATOM 675 N N . GLN A 1 86 ? -16.131 9.409 25.757 1.00 75.25 86 GLN A N 1
ATOM 676 C CA . GLN A 1 86 ? -15.900 10.571 24.899 1.00 75.25 86 GLN A CA 1
ATOM 677 C C . GLN A 1 86 ? -14.431 10.691 24.450 1.00 75.25 86 GLN A C 1
ATOM 679 O O . GLN A 1 86 ? -14.160 11.038 23.304 1.00 75.25 86 GLN A O 1
ATOM 684 N N . PHE A 1 87 ? -13.469 10.370 25.323 1.00 77.56 87 PHE A N 1
ATOM 685 C CA . PHE A 1 87 ? -12.045 10.334 24.966 1.00 77.56 87 PHE A CA 1
ATOM 686 C C . PHE A 1 87 ? -11.721 9.238 23.938 1.00 77.56 87 PHE A C 1
ATOM 688 O O . PHE A 1 87 ? -10.912 9.440 23.030 1.00 77.56 87 PHE A O 1
ATOM 695 N N . ILE A 1 88 ? -12.356 8.073 24.070 1.00 74.62 88 ILE A N 1
ATOM 696 C CA . ILE A 1 88 ? -12.164 6.943 23.157 1.00 74.62 88 ILE A CA 1
ATOM 697 C C . ILE A 1 88 ? -12.801 7.226 21.805 1.00 74.62 88 ILE A C 1
ATOM 699 O O . ILE A 1 88 ? -12.143 7.028 20.793 1.00 74.62 88 ILE A O 1
ATOM 703 N N . GLU A 1 89 ? -14.013 7.772 21.774 1.00 77.94 89 GLU A N 1
ATOM 704 C CA . GLU A 1 89 ? -14.660 8.212 20.537 1.00 77.94 89 GLU A CA 1
ATOM 705 C C . GLU A 1 89 ? -13.791 9.241 19.793 1.00 77.94 89 GLU A C 1
ATOM 707 O O . GLU A 1 89 ? -13.572 9.127 18.586 1.00 77.94 89 GLU A O 1
ATOM 712 N N . GLN A 1 90 ? -13.197 10.197 20.518 1.00 82.06 90 GLN A N 1
ATOM 713 C CA . GLN A 1 90 ? -12.254 11.161 19.941 1.00 82.06 90 GLN A CA 1
ATOM 714 C C . GLN A 1 90 ? -10.986 10.494 19.395 1.00 82.06 90 GLN A C 1
ATOM 716 O O . GLN A 1 90 ? -10.521 10.856 18.314 1.00 82.06 90 GLN A O 1
ATOM 721 N N . SER A 1 91 ? -10.444 9.507 20.109 1.00 81.44 91 SER A N 1
ATOM 722 C CA . SER A 1 91 ? -9.237 8.783 19.699 1.00 81.44 91 SER A CA 1
ATOM 723 C C . SER A 1 91 ? -9.502 7.889 18.481 1.00 81.44 91 SER A C 1
ATOM 725 O O . SER A 1 91 ? -8.749 7.934 17.511 1.00 81.44 91 SER A O 1
ATOM 727 N N . ILE A 1 92 ? -10.617 7.153 18.464 1.00 82.94 92 ILE A N 1
ATOM 728 C CA . ILE A 1 92 ? -11.067 6.368 17.306 1.00 82.94 92 ILE A CA 1
ATOM 729 C C . ILE A 1 92 ? -11.287 7.295 16.107 1.00 82.94 92 ILE A C 1
ATOM 731 O O . ILE A 1 92 ? -10.767 7.032 15.027 1.00 82.94 92 ILE A O 1
ATOM 735 N N . SER A 1 93 ? -11.970 8.428 16.293 1.00 84.38 93 SER A N 1
ATOM 736 C CA . SER A 1 93 ? -12.185 9.421 15.233 1.00 84.38 93 SER A CA 1
ATOM 737 C C . SER A 1 93 ? -10.872 9.977 14.662 1.00 84.38 93 SER A C 1
ATOM 739 O O . SER A 1 93 ? -10.744 10.148 13.445 1.00 84.38 93 SER A O 1
ATOM 741 N N . PHE A 1 94 ? -9.863 10.199 15.510 1.00 87.06 94 PHE A N 1
ATOM 742 C CA . PHE A 1 94 ? -8.527 10.608 15.077 1.00 87.06 94 PHE A CA 1
ATOM 743 C C . PHE A 1 94 ? -7.861 9.545 14.187 1.00 87.06 94 PHE A C 1
ATOM 745 O O . PHE A 1 94 ? -7.421 9.863 13.077 1.00 87.06 94 PHE A O 1
ATOM 752 N N . HIS A 1 95 ? -7.845 8.278 14.616 1.00 86.19 95 HIS A N 1
ATOM 753 C CA . HIS A 1 95 ? -7.282 7.182 13.818 1.00 86.19 95 HIS A CA 1
ATOM 754 C C . HIS A 1 95 ? -8.056 6.965 12.507 1.00 86.19 95 HIS A C 1
ATOM 756 O O . HIS A 1 95 ? -7.436 6.811 11.454 1.00 86.19 95 HIS A O 1
ATOM 762 N N . LEU A 1 96 ? -9.390 7.057 12.527 1.00 87.19 96 LEU A N 1
ATOM 763 C CA . LEU A 1 96 ? -10.227 6.980 11.323 1.00 87.19 96 LEU A CA 1
ATOM 764 C C . LEU A 1 96 ? -9.926 8.110 10.331 1.00 87.19 96 LEU A C 1
ATOM 766 O O . LEU A 1 96 ? -9.867 7.870 9.128 1.00 87.19 96 LEU A O 1
ATOM 770 N N . THR A 1 97 ? -9.678 9.327 10.819 1.00 87.00 97 THR A N 1
ATOM 771 C CA . THR A 1 97 ? -9.298 10.462 9.962 1.00 87.00 97 THR A CA 1
ATOM 772 C C . THR A 1 97 ? -7.940 10.221 9.296 1.00 87.00 97 THR A C 1
ATOM 774 O O . THR A 1 97 ? -7.779 10.474 8.102 1.00 87.00 97 THR A O 1
ATOM 777 N N . SER A 1 98 ? -6.970 9.674 10.038 1.00 87.69 98 SER A N 1
ATOM 778 C CA . SER A 1 98 ? -5.671 9.265 9.484 1.00 87.69 98 SER A CA 1
ATOM 779 C C . SER A 1 98 ? -5.830 8.202 8.387 1.00 87.69 98 SER A C 1
ATOM 781 O O . SER A 1 98 ? -5.245 8.325 7.308 1.00 87.69 98 SER A O 1
ATOM 783 N N . ILE A 1 99 ? -6.672 7.190 8.624 1.00 88.00 99 ILE A N 1
ATOM 784 C CA . ILE A 1 99 ? -6.986 6.142 7.643 1.00 88.00 99 ILE A CA 1
ATOM 785 C C . ILE A 1 99 ? -7.650 6.741 6.398 1.00 88.00 99 ILE A C 1
ATOM 787 O O . ILE A 1 99 ? -7.275 6.388 5.283 1.00 88.00 99 ILE A O 1
ATOM 791 N N . GLU A 1 100 ? -8.581 7.684 6.553 1.00 88.12 100 GLU A N 1
ATOM 792 C CA . GLU A 1 100 ? -9.263 8.330 5.427 1.00 88.12 100 GLU A CA 1
ATOM 793 C C . GLU A 1 100 ? -8.288 9.120 4.536 1.00 88.12 100 GLU A C 1
ATOM 795 O O . GLU A 1 100 ? -8.333 9.015 3.306 1.00 88.12 100 GLU A O 1
ATOM 800 N N . ILE A 1 101 ? -7.370 9.879 5.145 1.00 88.12 101 ILE A N 1
ATOM 801 C CA . ILE A 1 101 ? -6.341 10.640 4.421 1.00 88.12 101 ILE A CA 1
ATOM 802 C C . ILE A 1 101 ? -5.413 9.690 3.657 1.00 88.12 101 ILE A C 1
ATOM 804 O O . ILE A 1 101 ? -5.173 9.884 2.462 1.00 88.12 101 ILE A O 1
ATOM 808 N N . ASN A 1 102 ? -4.914 8.651 4.330 1.00 87.56 102 ASN A N 1
ATOM 809 C CA . ASN A 1 102 ? -4.011 7.681 3.717 1.00 87.56 102 ASN A CA 1
ATOM 810 C C . ASN A 1 102 ? -4.713 6.877 2.614 1.00 87.56 102 ASN A C 1
ATOM 812 O O . ASN A 1 102 ? -4.124 6.675 1.556 1.00 87.56 102 ASN A O 1
ATOM 816 N N . SER A 1 103 ? -5.981 6.498 2.803 1.00 86.81 103 SER A N 1
ATOM 817 C CA . SER A 1 103 ? -6.787 5.804 1.791 1.00 86.81 103 SER A CA 1
ATOM 818 C C . SER A 1 103 ? -6.946 6.642 0.520 1.00 86.81 103 SER A C 1
ATOM 820 O O . SER A 1 103 ? -6.638 6.165 -0.572 1.00 86.81 103 SER A O 1
ATOM 822 N N . LYS A 1 104 ? -7.300 7.931 0.646 1.00 87.88 104 LYS A N 1
ATOM 823 C CA . LYS A 1 104 ? -7.382 8.850 -0.507 1.00 87.88 104 LYS A CA 1
ATOM 824 C C . LYS A 1 104 ? -6.041 8.994 -1.226 1.00 87.88 104 LYS A C 1
ATOM 826 O O . LYS A 1 104 ? -5.999 9.119 -2.449 1.00 87.88 104 LYS A O 1
ATOM 831 N N . TYR A 1 105 ? -4.935 8.995 -0.483 1.00 87.06 105 TYR A N 1
ATOM 832 C CA . TYR A 1 105 ? -3.603 9.072 -1.078 1.00 87.06 105 TYR A CA 1
ATOM 833 C C . TYR A 1 105 ? -3.237 7.789 -1.837 1.00 87.06 105 TYR A C 1
ATOM 835 O O . TYR A 1 105 ? -2.745 7.862 -2.965 1.00 87.06 105 TYR A O 1
ATOM 843 N N . ILE A 1 106 ? -3.524 6.621 -1.254 1.00 86.19 106 ILE A N 1
ATOM 844 C CA . ILE A 1 106 ? -3.342 5.318 -1.902 1.00 86.19 106 ILE A CA 1
ATOM 845 C C . ILE A 1 106 ? -4.172 5.248 -3.184 1.00 86.19 106 ILE A C 1
ATOM 847 O O . ILE A 1 106 ? -3.648 4.849 -4.223 1.00 86.19 106 ILE A O 1
ATOM 851 N N . GLU A 1 107 ? -5.433 5.671 -3.145 1.00 86.88 107 GLU A N 1
ATOM 852 C CA . GLU A 1 107 ? -6.326 5.651 -4.304 1.00 86.88 107 GLU A CA 1
ATOM 853 C C . GLU A 1 107 ? -5.803 6.534 -5.441 1.00 86.88 107 GLU A C 1
ATOM 855 O O . GLU A 1 107 ? -5.742 6.085 -6.584 1.00 86.88 107 GLU A O 1
ATOM 860 N N . ARG A 1 108 ? -5.317 7.743 -5.131 1.00 85.56 108 ARG A N 1
ATOM 861 C CA . ARG A 1 108 ? -4.707 8.634 -6.133 1.00 85.56 108 ARG A CA 1
ATOM 862 C C . ARG A 1 108 ? -3.477 8.034 -6.812 1.00 85.56 108 ARG A C 1
ATOM 864 O O . ARG A 1 108 ? -3.270 8.291 -7.992 1.00 85.56 108 ARG A O 1
ATOM 871 N N . LYS A 1 109 ? -2.648 7.279 -6.085 1.00 80.88 109 LYS A N 1
ATOM 872 C CA . LYS A 1 109 ? -1.410 6.699 -6.637 1.00 80.88 109 LYS A CA 1
ATOM 873 C C . LYS A 1 109 ? -1.609 5.350 -7.314 1.00 80.88 109 LYS A C 1
ATOM 875 O O . LYS A 1 109 ? -0.966 5.061 -8.316 1.00 80.88 109 LYS A O 1
ATOM 880 N N . SER A 1 110 ? -2.461 4.506 -6.750 1.00 78.25 110 SER A N 1
ATOM 881 C CA . SER A 1 110 ? -2.659 3.131 -7.212 1.00 78.25 110 SER A CA 1
ATOM 882 C C . SER A 1 110 ? -3.847 2.981 -8.168 1.00 78.25 110 SER A C 1
ATOM 884 O O . SER A 1 110 ? -3.981 1.932 -8.809 1.00 78.25 110 SER A O 1
ATOM 886 N N . CYS A 1 111 ? -4.706 4.004 -8.262 1.00 81.38 111 CYS A N 1
ATOM 887 C CA . CYS A 1 111 ? -5.997 3.977 -8.953 1.00 81.38 111 CYS A CA 1
ATOM 888 C C . CYS A 1 111 ? -6.876 2.797 -8.510 1.00 81.38 111 CYS A C 1
ATOM 890 O O . CYS A 1 111 ? -7.602 2.219 -9.318 1.00 81.38 111 CYS A O 1
ATOM 892 N N . LYS A 1 112 ? -6.749 2.376 -7.248 1.00 80.44 112 LYS A N 1
ATOM 893 C CA . LYS A 1 112 ? -7.554 1.316 -6.646 1.00 80.44 112 LYS A CA 1
ATOM 894 C C . LYS A 1 112 ? -7.980 1.739 -5.247 1.00 80.44 112 LYS A C 1
ATOM 896 O O . LYS A 1 112 ? -7.199 2.331 -4.507 1.00 80.44 112 LYS A O 1
ATOM 901 N N . THR A 1 113 ? -9.214 1.415 -4.891 1.00 83.38 113 THR A N 1
ATOM 902 C CA . THR A 1 113 ? -9.770 1.679 -3.566 1.00 83.38 113 THR A CA 1
ATOM 903 C C . THR A 1 113 ? -9.390 0.531 -2.631 1.00 83.38 113 THR A C 1
ATOM 905 O O . THR A 1 113 ? -9.776 -0.610 -2.868 1.00 83.38 113 THR A O 1
ATOM 908 N N . PHE A 1 114 ? -8.604 0.824 -1.592 1.00 78.88 114 PHE A N 1
ATOM 909 C CA . PHE A 1 114 ? -8.149 -0.171 -0.604 1.00 78.88 114 PHE A CA 1
ATOM 910 C C . PHE A 1 114 ? -9.035 -0.196 0.640 1.00 78.88 114 PHE A C 1
ATOM 912 O O . PHE A 1 114 ? -9.237 -1.247 1.236 1.00 78.88 114 PHE A O 1
ATOM 919 N N . VAL A 1 115 ? -9.569 0.964 1.026 1.00 81.44 115 VAL A N 1
ATOM 920 C CA . VAL A 1 115 ? -10.461 1.109 2.177 1.00 81.44 115 VAL A CA 1
ATOM 921 C C . VAL A 1 115 ? -11.753 1.753 1.702 1.00 81.44 115 VAL A C 1
ATOM 923 O O . VAL A 1 115 ? -11.732 2.868 1.177 1.00 81.44 115 VAL A O 1
ATOM 926 N N . LYS A 1 116 ? -12.875 1.054 1.888 1.00 83.00 116 LYS A N 1
ATOM 927 C CA . LYS A 1 116 ? -14.207 1.575 1.563 1.00 83.00 116 LYS A CA 1
ATOM 928 C C . LYS A 1 116 ? -14.604 2.651 2.572 1.00 83.00 116 LYS A C 1
ATOM 930 O O . LYS A 1 116 ? -14.419 2.471 3.775 1.00 83.00 116 LYS A O 1
ATOM 935 N N . GLN A 1 117 ? -15.171 3.753 2.084 1.00 83.06 117 GLN A N 1
ATOM 936 C CA . GLN A 1 117 ? -15.666 4.828 2.952 1.00 83.06 117 GLN A CA 1
ATOM 937 C C . GLN A 1 117 ? -16.815 4.357 3.849 1.00 83.06 117 GLN A C 1
ATOM 939 O O . GLN A 1 117 ? -16.903 4.798 4.991 1.00 83.06 117 GLN A O 1
ATOM 944 N N . ASP A 1 118 ? -17.625 3.410 3.373 1.00 83.06 118 ASP A N 1
ATOM 945 C CA . ASP A 1 118 ? -18.732 2.835 4.139 1.00 83.06 118 ASP A CA 1
ATOM 946 C C . ASP A 1 118 ? -18.245 2.179 5.439 1.00 83.06 118 ASP A C 1
ATOM 948 O O . ASP A 1 118 ? -18.791 2.456 6.502 1.00 83.06 118 ASP A O 1
ATOM 952 N N . ASN A 1 119 ? -17.139 1.427 5.394 1.00 85.00 119 ASN A N 1
ATOM 953 C CA . ASN A 1 119 ? -16.563 0.786 6.581 1.00 85.00 119 ASN A CA 1
ATOM 954 C C . ASN A 1 119 ? -16.054 1.822 7.606 1.00 85.00 119 ASN A C 1
ATOM 956 O O . ASN A 1 119 ? -16.167 1.624 8.814 1.00 85.00 119 ASN A O 1
ATOM 960 N N . ILE A 1 120 ? -15.520 2.958 7.137 1.00 83.00 120 ILE A N 1
ATOM 961 C CA . ILE A 1 120 ? -15.076 4.065 8.006 1.00 83.00 120 ILE A CA 1
ATOM 962 C C . ILE A 1 120 ? -16.282 4.730 8.685 1.00 83.00 120 ILE A C 1
ATOM 964 O O . ILE A 1 120 ? -16.219 5.080 9.867 1.00 83.00 120 ILE A O 1
ATOM 968 N N . LEU A 1 121 ? -17.382 4.913 7.949 1.00 82.12 121 LEU A N 1
ATOM 969 C CA . LEU A 1 121 ? -18.625 5.468 8.486 1.00 82.12 121 LEU A CA 1
ATOM 970 C C . LEU A 1 121 ? -19.268 4.522 9.500 1.00 82.12 121 LEU A C 1
ATOM 972 O O . LEU A 1 121 ? -19.714 4.982 10.551 1.00 82.12 121 LEU A O 1
ATOM 976 N N . GLU A 1 122 ? -19.262 3.221 9.224 1.00 82.75 122 GLU A N 1
ATOM 977 C CA . GLU A 1 122 ? -19.781 2.198 10.128 1.00 82.75 122 GLU A CA 1
ATOM 978 C C . GLU A 1 122 ? -18.968 2.132 11.430 1.00 82.75 122 GLU A C 1
ATOM 980 O O . GLU A 1 122 ? -19.555 2.178 12.512 1.00 82.75 122 GLU A O 1
ATOM 985 N N . LEU A 1 123 ? -17.629 2.163 11.360 1.00 80.38 123 LEU A N 1
ATOM 986 C CA . LEU A 1 123 ? -16.773 2.269 12.550 1.00 80.38 123 LEU A CA 1
ATOM 987 C C . LEU A 1 123 ? -17.062 3.536 13.359 1.00 80.38 123 LEU A C 1
ATOM 989 O O . LEU A 1 123 ? -17.135 3.487 14.587 1.00 80.38 123 LEU A O 1
ATOM 993 N N . ARG A 1 124 ? -17.264 4.678 12.690 1.00 81.44 124 ARG A N 1
ATOM 994 C CA . ARG A 1 124 ? -17.601 5.937 13.366 1.00 81.44 124 ARG A CA 1
ATOM 995 C C . ARG A 1 124 ? -18.957 5.843 14.070 1.00 81.44 124 ARG A C 1
ATOM 997 O O . ARG A 1 124 ? -19.065 6.270 15.216 1.00 81.44 124 ARG A O 1
ATOM 1004 N N . GLN A 1 125 ? -19.966 5.255 13.429 1.00 81.38 125 GLN A N 1
ATOM 1005 C CA . GLN A 1 125 ? -21.290 5.064 14.028 1.00 81.38 125 GLN A CA 1
ATOM 1006 C C . GLN A 1 125 ? -21.253 4.098 15.219 1.00 81.38 125 GLN A C 1
ATOM 1008 O O . GLN A 1 125 ? -21.800 4.418 16.275 1.00 81.38 125 GLN A O 1
ATOM 1013 N N . LYS A 1 126 ? -20.563 2.959 15.082 1.00 79.25 126 LYS A N 1
ATOM 1014 C CA . LYS A 1 126 ? -20.413 1.967 16.156 1.00 79.25 126 LYS A CA 1
ATOM 1015 C C . LYS A 1 126 ? -19.589 2.504 17.328 1.00 79.25 126 LYS A C 1
ATOM 1017 O O . LYS A 1 126 ? -19.904 2.200 18.471 1.00 79.25 126 LYS A O 1
ATOM 1022 N N . SER A 1 127 ? -18.610 3.381 17.080 1.00 72.06 127 SER A N 1
ATOM 1023 C CA . SER A 1 127 ? -17.796 3.997 18.144 1.00 72.06 127 SER A CA 1
ATOM 1024 C C . SER A 1 127 ? -18.591 4.866 19.129 1.00 72.06 127 SER A C 1
ATOM 1026 O O . SER A 1 127 ? -18.170 5.031 20.274 1.00 72.06 127 SER A O 1
ATOM 1028 N N . GLY A 1 128 ? -19.755 5.378 18.711 1.00 68.94 128 GLY A N 1
ATOM 1029 C CA . GLY A 1 128 ? -20.678 6.122 19.571 1.00 68.94 128 GLY A CA 1
ATOM 1030 C C . GLY A 1 128 ? -21.589 5.232 20.426 1.00 68.94 128 GLY A C 1
ATOM 1031 O O . GLY A 1 128 ? -22.333 5.748 21.263 1.00 68.94 128 GLY A O 1
ATOM 1032 N N . GLN A 1 129 ? -21.556 3.908 20.233 1.00 73.44 129 GLN A N 1
ATOM 1033 C CA . GLN A 1 129 ? -22.387 2.949 20.957 1.00 73.44 129 GLN A CA 1
ATOM 1034 C C . GLN A 1 129 ? -21.550 2.183 21.998 1.00 73.44 129 GLN A C 1
ATOM 1036 O O . GLN A 1 129 ? -20.575 1.528 21.642 1.00 73.44 129 GLN A O 1
ATOM 1041 N N . PRO A 1 130 ? -21.922 2.219 23.291 1.00 62.03 130 PRO A N 1
ATOM 1042 C CA . PRO A 1 130 ? -21.132 1.620 24.372 1.00 62.03 130 PRO A CA 1
ATOM 1043 C C . PRO A 1 130 ? -21.113 0.082 24.389 1.00 62.03 130 PRO A C 1
ATOM 1045 O O . PRO A 1 130 ? -20.331 -0.483 25.149 1.00 62.03 130 PRO A O 1
ATOM 1048 N N . ASP A 1 131 ? -21.948 -0.579 23.583 1.00 66.44 131 ASP A N 1
ATOM 1049 C CA . ASP A 1 131 ? -22.029 -2.044 23.488 1.00 66.44 131 ASP A CA 1
ATOM 1050 C C . ASP A 1 131 ? -21.505 -2.582 22.137 1.00 66.44 131 ASP A C 1
ATOM 1052 O O . ASP A 1 131 ? -21.456 -3.789 21.937 1.00 66.44 131 ASP A O 1
ATOM 1056 N N . GLY A 1 132 ? -21.079 -1.710 21.212 1.00 66.50 132 GLY A N 1
ATOM 1057 C CA . GLY A 1 132 ? -20.645 -2.086 19.855 1.00 66.50 132 GLY A CA 1
ATOM 1058 C C . GLY A 1 132 ? -19.159 -2.439 19.728 1.00 66.50 132 GLY A C 1
ATOM 1059 O O . GLY A 1 132 ? -18.608 -2.395 18.633 1.00 66.50 132 GLY A O 1
ATOM 1060 N N . TYR A 1 133 ? -18.474 -2.705 20.839 1.00 74.69 133 TYR A N 1
ATOM 1061 C CA . TYR A 1 133 ? -17.017 -2.853 20.875 1.00 74.69 133 TYR A CA 1
ATOM 1062 C C . TYR A 1 133 ? -16.510 -4.143 20.220 1.00 74.69 133 TYR A C 1
ATOM 1064 O O . TYR A 1 133 ? -15.508 -4.093 19.505 1.00 74.69 133 TYR A O 1
ATOM 1072 N N . ASP A 1 134 ? -17.228 -5.254 20.387 1.00 77.25 134 ASP A N 1
ATOM 1073 C CA . ASP A 1 134 ? -16.924 -6.511 19.693 1.00 77.25 134 ASP A CA 1
ATOM 1074 C C . ASP A 1 134 ? -17.124 -6.342 18.172 1.00 77.25 134 ASP A C 1
ATOM 1076 O O . ASP A 1 134 ? -16.232 -6.648 17.384 1.00 77.25 134 ASP A O 1
ATOM 1080 N N . ASP A 1 135 ? -18.218 -5.692 17.759 1.00 82.56 135 ASP A N 1
ATOM 1081 C CA . ASP A 1 135 ? -18.494 -5.385 16.349 1.00 82.56 135 ASP A CA 1
ATOM 1082 C C . ASP A 1 135 ? -17.451 -4.448 15.715 1.00 82.56 135 ASP A C 1
ATOM 1084 O O . ASP A 1 135 ? -17.197 -4.513 14.511 1.00 82.56 135 ASP A O 1
ATOM 1088 N N . ILE A 1 136 ? -16.873 -3.529 16.499 1.00 82.44 136 ILE A N 1
ATOM 1089 C CA . ILE A 1 136 ? -15.764 -2.674 16.053 1.00 82.44 136 ILE A CA 1
ATOM 1090 C C . ILE A 1 136 ? -14.526 -3.527 15.807 1.00 82.44 136 ILE A C 1
ATOM 1092 O O . ILE A 1 136 ? -13.821 -3.293 14.827 1.00 82.44 136 ILE A O 1
ATOM 1096 N N . GLN A 1 137 ? -14.246 -4.495 16.677 1.00 83.38 137 GLN A N 1
ATOM 1097 C CA . GLN A 1 137 ? -13.088 -5.366 16.543 1.00 83.38 137 GLN A CA 1
ATOM 1098 C C . GLN A 1 137 ? -13.192 -6.240 15.286 1.00 83.38 137 GLN A C 1
ATOM 1100 O O . GLN A 1 137 ? -12.241 -6.266 14.503 1.00 83.38 137 GLN A O 1
ATOM 1105 N N . ASP A 1 138 ? -14.352 -6.855 15.054 1.00 86.50 138 ASP A N 1
ATOM 1106 C CA . ASP A 1 138 ? -14.616 -7.680 13.870 1.00 86.50 138 ASP A CA 1
ATOM 1107 C C . ASP A 1 138 ? -14.524 -6.854 12.580 1.00 86.50 138 ASP A C 1
ATOM 1109 O O . ASP A 1 138 ? -13.767 -7.190 11.671 1.00 86.50 138 ASP A O 1
ATOM 1113 N N . LEU A 1 139 ? -15.181 -5.690 12.538 1.00 87.38 139 LEU A N 1
ATOM 1114 C CA . LEU A 1 139 ? -15.120 -4.797 11.377 1.00 87.38 139 LEU A CA 1
ATOM 1115 C C . LEU A 1 139 ? -13.692 -4.295 11.102 1.00 87.38 139 LEU A C 1
ATOM 1117 O O . LEU A 1 139 ? -13.299 -4.091 9.952 1.00 87.38 139 LEU A O 1
ATOM 1121 N N . THR A 1 140 ? -12.899 -4.087 12.153 1.00 87.88 140 THR A N 1
ATOM 1122 C CA . THR A 1 140 ? -11.502 -3.665 12.021 1.00 87.88 140 THR A CA 1
ATOM 1123 C C . THR A 1 140 ? -10.634 -4.779 11.434 1.00 87.88 140 THR A C 1
ATOM 1125 O O . THR A 1 140 ? -9.792 -4.496 10.580 1.00 87.88 140 THR A O 1
ATOM 1128 N N . LEU A 1 141 ? -10.860 -6.035 11.834 1.00 89.44 141 LEU A N 1
ATOM 1129 C CA . LEU A 1 141 ? -10.200 -7.206 11.251 1.00 89.44 141 LEU A CA 1
ATOM 1130 C C . LEU A 1 141 ? -10.566 -7.376 9.772 1.00 89.44 141 LEU A C 1
ATOM 1132 O O . LEU A 1 141 ? -9.663 -7.467 8.939 1.00 89.44 141 LEU A O 1
ATOM 1136 N N . ASP A 1 142 ? -11.852 -7.282 9.429 1.00 90.50 142 ASP A N 1
ATOM 1137 C CA . ASP A 1 142 ? -12.328 -7.332 8.039 1.00 90.50 142 ASP A CA 1
ATOM 1138 C C . ASP A 1 142 ? -11.668 -6.247 7.171 1.00 90.50 142 ASP A C 1
ATOM 1140 O O . ASP A 1 142 ? -11.313 -6.466 6.009 1.00 90.50 142 ASP A O 1
ATOM 1144 N N . MET A 1 143 ? -11.471 -5.048 7.729 1.00 89.75 143 MET A N 1
ATOM 1145 C CA . MET A 1 143 ? -10.771 -3.963 7.041 1.00 89.75 143 MET A CA 1
ATOM 1146 C C . MET A 1 143 ? -9.285 -4.258 6.832 1.00 89.75 143 MET A C 1
ATOM 1148 O O . MET A 1 143 ? -8.761 -3.931 5.766 1.00 89.75 143 MET A O 1
ATOM 1152 N N . ILE A 1 144 ? -8.603 -4.858 7.811 1.00 92.25 144 ILE A N 1
ATOM 1153 C CA . ILE A 1 144 ? -7.196 -5.260 7.675 1.00 92.25 144 ILE A CA 1
ATOM 1154 C C . ILE A 1 144 ? -7.064 -6.305 6.563 1.00 92.25 144 ILE A C 1
ATOM 1156 O O . ILE A 1 144 ? -6.282 -6.102 5.629 1.00 92.25 144 ILE A O 1
ATOM 1160 N N . GLU A 1 145 ? -7.877 -7.361 6.598 1.00 90.81 145 GLU A N 1
ATOM 1161 C CA . GLU A 1 145 ? -7.887 -8.401 5.564 1.00 90.81 145 GLU A CA 1
ATOM 1162 C C . GLU A 1 145 ? -8.225 -7.822 4.183 1.00 90.81 145 GLU A C 1
ATOM 1164 O O . GLU A 1 145 ? -7.576 -8.143 3.182 1.00 90.81 145 GLU A O 1
ATOM 1169 N N . GLY A 1 146 ? -9.184 -6.895 4.120 1.00 89.00 146 GLY A N 1
ATOM 1170 C CA . GLY A 1 146 ? -9.549 -6.184 2.897 1.00 89.00 146 GLY A CA 1
ATOM 1171 C C . GLY A 1 146 ? -8.399 -5.365 2.300 1.00 89.00 146 GLY A C 1
ATOM 1172 O O . GLY A 1 146 ? -8.202 -5.381 1.079 1.00 89.00 146 GLY A O 1
ATOM 1173 N N . ILE A 1 147 ? -7.606 -4.686 3.138 1.00 89.94 147 ILE A N 1
ATOM 1174 C CA . ILE A 1 147 ? -6.414 -3.936 2.709 1.00 89.94 147 ILE A CA 1
ATOM 1175 C C . ILE A 1 147 ? -5.355 -4.893 2.151 1.00 89.94 147 ILE A C 1
ATOM 1177 O O . ILE A 1 147 ? -4.811 -4.641 1.071 1.00 89.94 147 ILE A O 1
ATOM 1181 N N . GLU A 1 148 ? -5.064 -5.991 2.851 1.00 90.00 148 GLU A N 1
ATOM 1182 C CA . GLU A 1 148 ? -4.048 -6.961 2.426 1.00 90.00 148 GLU A CA 1
ATOM 1183 C C . GLU A 1 148 ? -4.435 -7.689 1.140 1.00 90.00 148 GLU A C 1
ATOM 1185 O O . GLU A 1 148 ? -3.613 -7.827 0.225 1.00 90.00 148 GLU A O 1
ATOM 1190 N N . SER A 1 149 ? -5.700 -8.091 1.033 1.00 88.69 149 SER A N 1
ATOM 1191 C CA . SER A 1 149 ? -6.262 -8.693 -0.172 1.00 88.69 149 SER A CA 1
ATOM 1192 C C . SER A 1 149 ? -6.190 -7.719 -1.351 1.00 88.69 149 SER A C 1
ATOM 1194 O O . SER A 1 149 ? -5.650 -8.058 -2.406 1.00 88.69 149 SER A O 1
ATOM 1196 N N . SER A 1 150 ? -6.593 -6.457 -1.156 1.00 88.19 150 SER A N 1
ATOM 1197 C CA . SER A 1 150 ? -6.528 -5.419 -2.196 1.00 88.19 150 SER A CA 1
ATOM 1198 C C . SER A 1 150 ? -5.099 -5.141 -2.667 1.00 88.19 150 SER A C 1
ATOM 1200 O O . SER A 1 150 ? -4.865 -4.980 -3.873 1.00 88.19 150 SER A O 1
ATOM 1202 N N . TYR A 1 151 ? -4.139 -5.117 -1.735 1.00 88.25 151 TYR A N 1
ATOM 1203 C CA . TYR A 1 151 ? -2.715 -4.966 -2.030 1.00 88.25 151 TYR A CA 1
ATOM 1204 C C . TYR A 1 151 ? -2.188 -6.142 -2.850 1.00 88.25 151 TYR A C 1
ATOM 1206 O O . TYR A 1 151 ? -1.534 -5.945 -3.878 1.00 88.25 151 TYR A O 1
ATOM 1214 N N . THR A 1 152 ? -2.508 -7.359 -2.423 1.00 86.38 152 THR A N 1
ATOM 1215 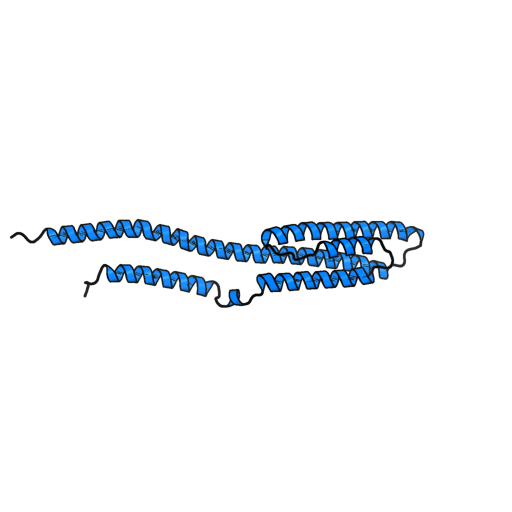C CA . THR A 1 152 ? -2.084 -8.593 -3.087 1.00 86.38 152 THR A CA 1
ATOM 1216 C C . THR A 1 152 ? -2.715 -8.727 -4.468 1.00 86.38 152 THR A C 1
ATOM 1218 O O . THR A 1 152 ? -2.040 -9.094 -5.418 1.00 86.38 152 THR A O 1
ATOM 1221 N N . GLU A 1 153 ? -3.971 -8.345 -4.652 1.00 85.88 153 GLU A N 1
ATOM 1222 C CA . GLU A 1 153 ? -4.599 -8.371 -5.972 1.00 85.88 153 GLU A CA 1
ATOM 1223 C C . GLU A 1 153 ? -3.969 -7.328 -6.917 1.00 85.88 153 GLU A C 1
ATOM 1225 O O . GLU A 1 153 ? -3.744 -7.601 -8.095 1.00 85.88 153 GLU A O 1
ATOM 1230 N N . LYS A 1 154 ? -3.622 -6.133 -6.411 1.00 83.12 154 LYS A N 1
ATOM 1231 C CA . LYS A 1 154 ? -3.029 -5.064 -7.233 1.00 83.12 154 LYS A CA 1
ATOM 1232 C C . LYS A 1 154 ? -1.569 -5.325 -7.604 1.00 83.12 154 LYS A C 1
ATOM 1234 O O . LYS A 1 154 ? -1.164 -5.015 -8.723 1.00 83.12 154 LYS A O 1
ATOM 1239 N N . PHE A 1 155 ? -0.777 -5.838 -6.665 1.00 81.75 155 PHE A N 1
ATOM 1240 C CA . PHE A 1 155 ? 0.680 -5.960 -6.805 1.00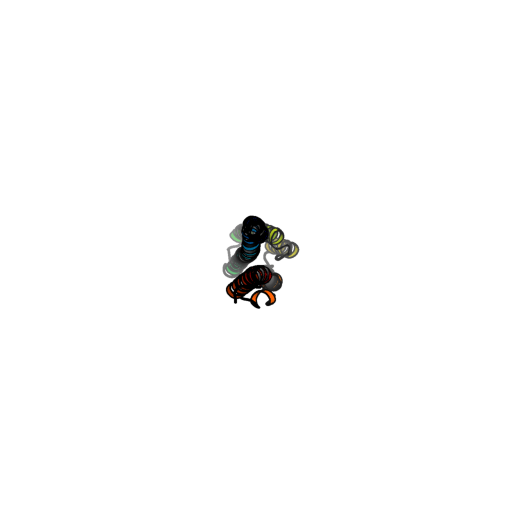 81.75 155 PHE A CA 1
ATOM 1241 C C . PHE A 1 155 ? 1.199 -7.403 -6.761 1.00 81.75 155 PHE A C 1
ATOM 1243 O O . PHE A 1 155 ? 2.374 -7.628 -7.044 1.00 81.75 155 PHE A O 1
ATOM 1250 N N . GLY A 1 156 ? 0.357 -8.373 -6.412 1.00 69.62 156 GLY A N 1
ATOM 1251 C CA . GLY A 1 156 ? 0.709 -9.785 -6.242 1.00 69.62 156 GLY A CA 1
ATOM 1252 C C . GLY A 1 156 ? 0.542 -10.644 -7.493 1.00 69.62 156 GLY A C 1
ATOM 1253 O O . GLY A 1 156 ? 0.891 -11.821 -7.451 1.00 69.62 156 GLY A O 1
ATOM 1254 N N . SER A 1 157 ? 0.089 -10.085 -8.625 1.00 58.59 157 SER A N 1
ATOM 1255 C CA . SER A 1 157 ? 0.138 -10.801 -9.906 1.00 58.59 157 SER A CA 1
ATOM 1256 C C . SER A 1 157 ? 1.595 -11.185 -10.217 1.00 58.59 157 SER A C 1
ATOM 1258 O O . SER A 1 157 ? 2.448 -10.344 -10.516 1.00 58.59 157 SER A O 1
ATOM 1260 N N . THR A 1 158 ? 1.869 -12.485 -10.138 1.00 51.88 158 THR A N 1
ATOM 1261 C CA . THR A 1 158 ? 3.187 -13.131 -10.240 1.00 51.88 158 THR A CA 1
ATOM 1262 C C . THR A 1 158 ? 3.873 -12.909 -11.594 1.00 51.88 158 THR A C 1
ATOM 1264 O O . THR A 1 158 ? 5.075 -13.126 -11.725 1.00 51.88 158 THR A O 1
ATOM 1267 N N . TRP A 1 159 ? 3.150 -12.400 -12.596 1.00 47.03 159 TRP A N 1
ATOM 1268 C CA . TRP A 1 159 ? 3.682 -12.094 -13.927 1.00 47.03 159 TRP A CA 1
ATOM 1269 C C . TRP A 1 159 ? 4.825 -11.066 -13.911 1.00 47.03 159 TRP A C 1
ATOM 1271 O O . TRP A 1 159 ? 5.673 -11.085 -14.799 1.00 47.03 159 TRP A O 1
ATOM 1281 N N . TYR A 1 160 ? 4.919 -10.227 -12.874 1.00 49.31 160 TYR A N 1
ATOM 1282 C CA . TYR A 1 160 ? 6.027 -9.277 -12.704 1.00 49.31 160 TYR A CA 1
ATOM 1283 C C . TYR A 1 160 ? 7.293 -9.893 -12.086 1.00 49.31 160 TYR A C 1
ATOM 1285 O O . TYR A 1 160 ? 8.354 -9.275 -12.133 1.00 49.31 160 TYR A O 1
ATOM 1293 N N . PHE A 1 161 ? 7.201 -11.106 -11.532 1.00 50.44 161 PHE A N 1
ATOM 1294 C CA . PHE A 1 161 ? 8.340 -11.870 -11.008 1.00 50.44 161 PHE A CA 1
ATOM 1295 C C . PHE A 1 161 ? 8.979 -12.789 -12.052 1.00 50.44 161 PHE A C 1
ATOM 1297 O O . PHE A 1 161 ? 10.055 -13.328 -11.800 1.00 50.44 161 PHE A O 1
ATOM 1304 N N . LEU A 1 162 ? 8.342 -12.973 -13.216 1.00 51.12 162 LEU A N 1
ATOM 1305 C CA . LEU A 1 162 ? 8.787 -13.967 -14.194 1.00 51.12 162 LEU A CA 1
ATOM 1306 C C . LEU A 1 162 ? 10.182 -13.661 -14.756 1.00 51.12 162 LEU A C 1
ATOM 1308 O O . LEU A 1 162 ? 10.891 -14.568 -15.180 1.00 51.12 162 LEU A O 1
ATOM 1312 N N . ILE A 1 163 ? 10.587 -12.387 -14.746 1.00 57.75 163 ILE A N 1
ATOM 1313 C CA . ILE A 1 163 ? 11.909 -11.972 -15.202 1.00 57.75 163 ILE A CA 1
ATOM 1314 C C . ILE A 1 163 ? 12.508 -11.013 -14.167 1.00 57.75 163 ILE A C 1
ATOM 1316 O O . ILE A 1 163 ? 12.136 -9.837 -14.144 1.00 57.75 163 ILE A O 1
ATOM 1320 N N . PRO A 1 164 ? 13.430 -11.490 -13.311 1.00 66.62 164 PRO A N 1
ATOM 1321 C CA . PRO A 1 164 ? 14.222 -10.655 -12.419 1.00 66.62 164 PRO A CA 1
ATOM 1322 C C . PRO A 1 164 ? 14.807 -9.440 -13.145 1.00 66.62 164 PRO A C 1
ATOM 1324 O O . PRO A 1 164 ? 15.259 -9.552 -14.285 1.00 66.62 164 PRO A O 1
ATOM 1327 N N . PHE A 1 165 ? 14.860 -8.293 -12.465 1.00 64.94 165 PHE A N 1
ATOM 1328 C CA . PHE A 1 165 ? 15.415 -7.044 -13.003 1.00 64.94 165 PHE A CA 1
ATOM 1329 C C . PHE A 1 165 ? 16.770 -7.217 -13.728 1.00 64.94 165 PHE A C 1
ATOM 1331 O O . PHE A 1 165 ? 16.901 -6.705 -14.840 1.00 64.94 165 PHE A O 1
ATOM 1338 N N . PRO A 1 166 ? 17.745 -8.004 -13.218 1.00 68.81 166 PRO A N 1
ATOM 1339 C CA . PRO A 1 166 ? 19.000 -8.244 -13.934 1.00 68.81 166 PRO A CA 1
ATOM 1340 C C . PRO A 1 166 ? 18.810 -8.943 -15.287 1.00 68.81 166 PRO A C 1
ATOM 1342 O O . PRO A 1 166 ? 19.539 -8.663 -16.236 1.00 68.81 166 PRO A O 1
ATOM 1345 N N . ILE A 1 167 ? 17.818 -9.830 -15.402 1.00 72.38 167 ILE A N 1
ATOM 1346 C CA . ILE A 1 167 ? 17.516 -10.568 -16.634 1.00 72.38 167 ILE A CA 1
ATOM 1347 C C . ILE A 1 167 ? 16.817 -9.655 -17.648 1.00 72.38 167 ILE A C 1
ATOM 1349 O O . ILE A 1 167 ? 17.131 -9.699 -18.832 1.00 72.38 167 ILE A O 1
ATOM 1353 N N . GLN A 1 168 ? 15.933 -8.761 -17.198 1.00 67.88 168 GLN A N 1
ATOM 1354 C CA . GLN A 1 168 ? 15.342 -7.753 -18.086 1.00 67.88 168 GLN A CA 1
ATOM 1355 C C . GLN A 1 168 ? 16.410 -6.796 -18.622 1.00 67.88 168 GLN A C 1
ATOM 1357 O O . GLN A 1 168 ? 16.455 -6.529 -19.820 1.00 67.88 168 GLN A O 1
ATOM 1362 N N . VAL A 1 169 ? 17.300 -6.310 -17.751 1.00 74.12 169 VAL A N 1
ATOM 1363 C CA . VAL A 1 169 ? 18.395 -5.415 -18.144 1.00 74.12 169 VAL A CA 1
ATOM 1364 C C . VAL A 1 169 ? 19.345 -6.114 -19.114 1.00 74.12 169 VAL A C 1
ATOM 1366 O O . VAL A 1 169 ? 19.658 -5.551 -20.158 1.00 74.12 169 VAL A O 1
ATOM 1369 N N . THR A 1 170 ? 19.762 -7.349 -18.823 1.00 77.06 170 THR A N 1
ATOM 1370 C CA . THR A 1 170 ? 20.626 -8.117 -19.736 1.00 77.06 170 THR A CA 1
ATOM 1371 C C . THR A 1 170 ? 19.937 -8.411 -21.061 1.00 77.06 170 THR A C 1
ATOM 1373 O O . THR A 1 170 ? 20.571 -8.223 -22.089 1.00 77.06 170 THR A O 1
ATOM 1376 N N . PHE A 1 171 ? 18.646 -8.757 -21.081 1.00 80.12 171 PHE A N 1
ATOM 1377 C CA . PHE A 1 171 ? 17.892 -8.932 -22.326 1.00 80.12 171 PHE A CA 1
ATOM 1378 C C . PHE A 1 171 ? 17.893 -7.661 -23.180 1.00 80.12 171 PHE A C 1
ATOM 1380 O O . PHE A 1 171 ? 18.215 -7.723 -24.366 1.00 80.12 171 PHE A O 1
ATOM 1387 N N . TRP A 1 172 ? 17.594 -6.502 -22.584 1.00 76.50 172 TRP A N 1
ATOM 1388 C CA . TRP A 1 172 ? 17.621 -5.231 -23.307 1.00 76.50 172 TRP A CA 1
ATOM 1389 C C . TRP A 1 172 ? 19.028 -4.906 -23.808 1.00 76.50 172 TRP A C 1
ATOM 1391 O O . TRP A 1 172 ? 19.194 -4.626 -24.989 1.00 76.50 172 TRP A O 1
ATOM 1401 N N . VAL A 1 173 ? 20.055 -5.009 -22.960 1.00 79.50 173 VAL A N 1
ATOM 1402 C CA . VAL A 1 173 ? 21.453 -4.772 -23.360 1.00 79.50 173 VAL A CA 1
ATOM 1403 C C . VAL A 1 173 ? 21.881 -5.725 -24.483 1.00 79.50 173 VAL A C 1
ATOM 1405 O O . VAL A 1 173 ? 22.476 -5.279 -25.460 1.00 79.50 173 VAL A O 1
ATOM 1408 N N . SER A 1 174 ? 21.540 -7.012 -24.401 1.00 81.38 174 SER A N 1
ATOM 1409 C CA . SER A 1 174 ? 21.835 -8.009 -25.435 1.00 81.38 174 SER A CA 1
ATOM 1410 C C . SER A 1 174 ? 21.101 -7.730 -26.746 1.00 81.38 174 SER A C 1
ATOM 1412 O O . SER A 1 174 ? 21.710 -7.842 -27.808 1.00 81.38 174 SER A O 1
ATOM 1414 N N . LEU A 1 175 ? 19.829 -7.325 -26.694 1.00 82.56 175 LEU A N 1
ATOM 1415 C CA . LEU A 1 175 ? 19.062 -6.911 -27.871 1.00 82.56 175 LEU A CA 1
ATOM 1416 C C . LEU A 1 175 ? 19.703 -5.687 -28.540 1.00 82.56 175 LEU A C 1
ATOM 1418 O O . LEU A 1 175 ? 19.835 -5.643 -29.762 1.00 82.56 175 LEU A O 1
ATOM 1422 N N . TRP A 1 176 ? 20.169 -4.723 -27.745 1.00 73.75 176 TRP A N 1
ATOM 1423 C CA . TRP A 1 176 ? 20.841 -3.527 -28.249 1.00 73.75 176 TRP A CA 1
ATOM 1424 C C . TRP A 1 176 ? 22.218 -3.822 -28.845 1.00 73.75 176 TRP A C 1
ATOM 1426 O O . TRP A 1 176 ? 22.538 -3.302 -29.914 1.00 73.75 176 TRP A O 1
ATOM 1436 N N . LEU A 1 177 ? 23.006 -4.697 -28.215 1.00 79.81 177 LEU A N 1
ATOM 1437 C CA . LEU A 1 177 ? 24.270 -5.177 -28.776 1.00 79.81 177 LEU A CA 1
ATOM 1438 C C . LEU A 1 177 ? 24.041 -5.921 -30.095 1.00 79.81 177 LEU A C 1
ATOM 1440 O O . LEU A 1 177 ? 24.774 -5.694 -31.053 1.00 79.81 177 LEU A O 1
ATOM 1444 N N . LEU A 1 178 ? 22.997 -6.750 -30.185 1.00 81.19 178 LEU A N 1
ATOM 1445 C CA . LEU A 1 178 ? 22.614 -7.423 -31.428 1.00 81.19 178 LEU A CA 1
ATOM 1446 C C . LEU A 1 178 ? 22.269 -6.431 -32.539 1.00 81.19 178 LEU A C 1
ATOM 1448 O O . LEU A 1 178 ? 22.735 -6.606 -33.660 1.00 81.19 178 LEU A O 1
ATOM 1452 N N . ILE A 1 179 ? 21.504 -5.378 -32.241 1.00 79.31 179 ILE A N 1
ATOM 1453 C CA . ILE A 1 179 ? 21.183 -4.324 -33.216 1.00 79.31 179 ILE A CA 1
ATOM 1454 C C . ILE A 1 179 ? 22.459 -3.601 -33.665 1.00 79.31 179 ILE A C 1
ATOM 1456 O O . ILE A 1 179 ? 22.662 -3.409 -34.864 1.00 79.31 179 ILE A O 1
ATOM 1460 N N . TYR A 1 180 ? 23.340 -3.252 -32.723 1.00 74.88 180 TYR A N 1
ATOM 1461 C CA . TYR A 1 180 ? 24.620 -2.606 -33.012 1.00 74.88 180 TYR A CA 1
ATOM 1462 C C . TYR A 1 180 ? 25.510 -3.469 -33.921 1.00 74.88 180 TYR A C 1
ATOM 1464 O O . TYR A 1 180 ? 25.977 -2.998 -34.959 1.00 74.88 180 TYR A O 1
ATOM 1472 N N . PHE A 1 181 ? 25.691 -4.751 -33.587 1.00 76.88 181 PHE A N 1
ATOM 1473 C CA . PHE A 1 181 ? 26.483 -5.680 -34.395 1.00 76.88 181 PHE A CA 1
ATOM 1474 C C . PHE A 1 181 ? 25.829 -5.988 -35.743 1.00 76.88 181 PHE A C 1
ATOM 1476 O O . PHE A 1 181 ? 26.531 -6.071 -36.745 1.00 76.88 181 PHE A O 1
ATOM 1483 N N . TYR A 1 182 ? 24.503 -6.118 -35.808 1.00 76.00 182 TYR A N 1
ATOM 1484 C CA . TYR A 1 182 ? 23.788 -6.364 -37.061 1.00 76.00 182 TYR A CA 1
ATOM 1485 C C . TYR A 1 182 ? 23.913 -5.187 -38.038 1.00 76.00 182 TYR A C 1
ATOM 1487 O O . TYR A 1 182 ? 24.177 -5.400 -39.222 1.00 76.00 182 TYR A O 1
ATOM 1495 N N . LEU A 1 183 ? 23.786 -3.949 -37.548 1.00 70.12 183 LEU A N 1
ATOM 1496 C CA . LEU A 1 183 ? 24.026 -2.744 -38.348 1.00 70.12 183 LEU A CA 1
ATOM 1497 C C . LEU A 1 183 ? 25.492 -2.651 -38.791 1.00 70.12 183 LEU A C 1
ATOM 1499 O O . LEU A 1 183 ? 25.754 -2.382 -39.962 1.00 70.12 183 LEU A O 1
ATOM 1503 N N . GLY A 1 184 ? 26.440 -2.952 -37.899 1.00 66.38 184 GLY A N 1
ATOM 1504 C CA . GLY A 1 184 ? 27.863 -3.007 -38.242 1.00 66.38 184 GLY A CA 1
ATOM 1505 C C . GLY A 1 184 ? 28.182 -4.044 -39.327 1.00 66.38 184 GLY A C 1
ATOM 1506 O O . GLY A 1 184 ? 28.919 -3.748 -40.265 1.00 66.38 184 GLY A O 1
ATOM 1507 N N . ASN A 1 185 ? 27.576 -5.233 -39.251 1.00 63.22 185 ASN A N 1
ATOM 1508 C CA . ASN A 1 185 ? 27.851 -6.346 -40.162 1.00 63.22 185 ASN A CA 1
ATOM 1509 C C . ASN A 1 185 ? 27.184 -6.171 -41.539 1.00 63.22 185 ASN A C 1
ATOM 1511 O O . ASN A 1 185 ? 27.755 -6.544 -42.560 1.00 63.22 185 ASN A O 1
ATOM 1515 N N . LYS A 1 186 ? 25.995 -5.551 -41.607 1.00 58.34 186 LYS A N 1
ATOM 1516 C CA . LYS A 1 186 ? 25.357 -5.224 -42.895 1.00 58.34 186 LYS A CA 1
ATOM 1517 C C . LYS A 1 186 ? 26.070 -4.111 -43.669 1.00 58.34 186 LYS A C 1
ATOM 1519 O O . LYS A 1 186 ? 25.956 -4.088 -44.892 1.00 58.34 186 LYS A O 1
ATOM 1524 N N . LEU A 1 187 ? 26.785 -3.209 -42.992 1.00 49.88 187 LEU A N 1
ATOM 1525 C CA . LEU A 1 187 ? 27.532 -2.123 -43.639 1.00 49.88 187 LEU A CA 1
ATOM 1526 C C . LEU A 1 187 ? 29.000 -2.467 -43.961 1.00 49.88 187 LEU A C 1
ATOM 1528 O O . LEU A 1 187 ? 29.585 -1.798 -44.810 1.00 49.88 187 LEU A O 1
ATOM 1532 N N . TYR A 1 188 ? 29.572 -3.526 -43.376 1.00 49.16 188 TYR A N 1
ATOM 1533 C CA . TYR A 1 188 ? 30.892 -4.067 -43.742 1.00 49.16 188 T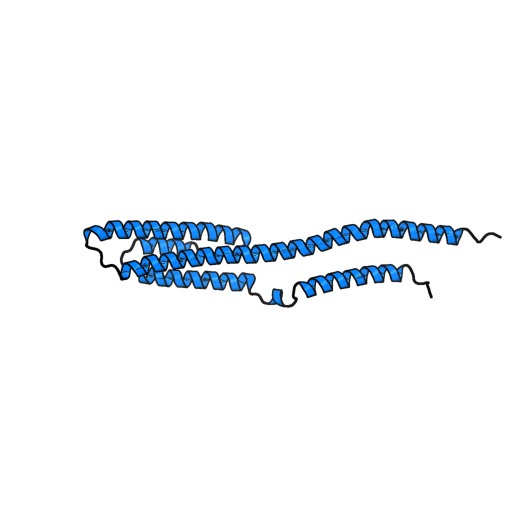YR A CA 1
ATOM 1534 C C . TYR A 1 188 ? 30.819 -5.551 -44.150 1.00 49.16 188 TYR A C 1
ATOM 1536 O O . TYR A 1 188 ? 31.306 -6.412 -43.422 1.00 49.16 188 TYR A O 1
ATOM 1544 N N . PRO A 1 189 ? 30.289 -5.893 -45.338 1.00 51.88 189 PRO A N 1
ATOM 1545 C CA . PRO A 1 189 ? 30.340 -7.272 -45.826 1.00 51.88 189 PRO A CA 1
ATOM 1546 C C . PRO A 1 189 ? 31.733 -7.716 -46.325 1.00 51.88 189 PRO A C 1
ATOM 1548 O O . PRO A 1 189 ? 31.862 -8.830 -46.815 1.00 51.88 189 PRO A O 1
ATOM 1551 N N . PHE A 1 190 ? 32.777 -6.881 -46.237 1.00 48.41 190 PHE A N 1
ATOM 1552 C CA . PHE A 1 190 ? 34.098 -7.173 -46.811 1.00 48.41 190 PHE A CA 1
ATOM 1553 C C . PHE A 1 190 ? 35.249 -6.752 -45.889 1.00 48.41 190 PHE A C 1
ATOM 1555 O O . PHE A 1 190 ? 35.888 -5.728 -46.116 1.00 48.41 190 PHE A O 1
ATOM 1562 N N . VAL A 1 191 ? 35.535 -7.568 -44.873 1.00 45.81 191 VAL A N 1
ATOM 1563 C CA . VAL A 1 191 ? 36.906 -7.762 -44.363 1.00 45.81 191 VAL A CA 1
ATOM 1564 C C . VAL A 1 191 ? 37.074 -9.240 -43.995 1.00 45.81 191 VAL A C 1
ATOM 1566 O O . VAL A 1 191 ? 37.090 -9.612 -42.827 1.00 45.81 191 VAL A O 1
ATOM 1569 N N . THR A 1 192 ? 37.167 -10.080 -45.021 1.00 39.47 192 THR A N 1
ATOM 1570 C CA . THR A 1 192 ? 37.899 -11.357 -45.019 1.00 39.47 192 THR A CA 1
ATOM 1571 C C . THR A 1 192 ? 38.551 -11.496 -46.376 1.00 39.47 192 THR A C 1
ATOM 1573 O O . THR A 1 192 ? 37.831 -11.232 -47.369 1.00 39.47 192 THR A O 1
#